Protein AF-A0A059WLA6-F1 (afdb_monomer)

pLDDT: mean 78.84, std 18.69, range [33.62, 98.5]

Mean predicted aligned error: 11.21 Å

Nearest PDB structures (foldseek):
  6ide-assembly1_A  TM=3.707E-01  e=3.094E+00  Vibrio cholerae
  8jr6-assembly1_A  TM=2.698E-01  e=1.059E+00  Homo sapiens
  3m4w-assembly2_B  TM=3.102E-01  e=1.811E+00  Escherichia coli K-12
  4mjg-assembly2_B  TM=2.833E-01  e=2.165E+00  Schaalia dentiphila ATCC 17982
  7tpm-assembly1_A  TM=3.394E-01  e=8.021E+00  Borreliella burgdorferi

Foldseek 3Di:
DPDFPCPPQAGEDDPDDDDQRYKYWDDDPFALKTFIAGPDLVCVVVVQLVLQVPQFFAWKKAWDADPVRAIWIWIAGHPGWTKIWHDDDQKIFIEGPDDDSLPQPPVRYDDDPDTDIDGLVVLQVRACPPQQHSVNVVNVVLVVCLDPDRGRMMTRTDPPDDDDDPVCVVDPDPDGADHRGPRRQDDDDDDDPDDDPPDDDPLCNCVSVVHDPCNVVVVLNVLLPDDVVVSLVVQCVVCVPPDDDPDPPPRSSSVSVSSNVSNVVD

Radius of gyration: 20.63 Å; Cα contacts (8 Å, |Δi|>4): 375; chains: 1; bounding box: 57×46×53 Å

Structure (mmCIF, N/CA/C/O backbone):
data_AF-A0A059WLA6-F1
#
_entry.id   AF-A0A059WLA6-F1
#
loop_
_atom_site.group_PDB
_atom_site.id
_atom_site.type_symbol
_atom_site.label_atom_id
_atom_site.label_alt_id
_atom_site.label_comp_id
_atom_site.label_asym_id
_atom_site.label_entity_id
_atom_site.label_seq_id
_atom_site.pdbx_PDB_ins_code
_atom_site.Cartn_x
_atom_site.Cartn_y
_atom_site.Cartn_z
_atom_site.occupancy
_atom_site.B_iso_or_equiv
_atom_site.auth_seq_id
_atom_site.auth_comp_id
_atom_site.auth_asym_id
_atom_site.auth_atom_id
_atom_site.pdbx_PDB_model_num
ATOM 1 N N . TYR A 1 1 ? 8.576 18.084 19.261 1.00 42.69 1 TYR A N 1
ATOM 2 C CA . TYR A 1 1 ? 7.466 18.905 19.726 1.00 42.69 1 TYR A CA 1
ATOM 3 C C . TYR A 1 1 ? 7.591 19.074 21.229 1.00 42.69 1 TYR A C 1
ATOM 5 O O . TYR A 1 1 ? 7.829 18.088 21.917 1.00 42.69 1 TYR A O 1
ATOM 13 N N . GLY A 1 2 ? 7.392 20.299 21.727 1.00 33.62 2 GLY A N 1
ATOM 14 C CA . GLY A 1 2 ? 7.235 20.647 23.149 1.00 33.62 2 GLY A CA 1
ATOM 15 C C . GLY A 1 2 ? 5.857 21.244 23.469 1.00 33.62 2 GLY A C 1
ATOM 16 O O . GLY A 1 2 ? 5.733 22.095 24.342 1.00 33.62 2 GLY A O 1
ATOM 17 N N . ARG A 1 3 ? 4.815 20.846 22.732 1.00 37.62 3 ARG A N 1
ATOM 18 C CA . ARG A 1 3 ? 3.421 21.123 23.093 1.00 37.62 3 ARG A CA 1
ATOM 19 C C . ARG A 1 3 ? 2.663 19.808 23.102 1.00 37.62 3 ARG A C 1
ATOM 21 O O . ARG A 1 3 ? 2.601 19.141 22.074 1.00 37.62 3 ARG A O 1
ATOM 28 N N . GLU A 1 4 ? 2.131 19.462 24.271 1.00 40.97 4 GLU A N 1
ATOM 29 C CA . GLU A 1 4 ? 1.167 18.387 24.495 1.00 40.97 4 GLU A CA 1
ATOM 30 C C . GLU A 1 4 ? -0.008 18.545 23.522 1.00 40.97 4 GLU A C 1
ATOM 32 O O . GLU A 1 4 ? -0.976 19.264 23.779 1.00 40.97 4 GLU A O 1
ATOM 37 N N . GLY A 1 5 ? 0.077 17.892 22.368 1.00 39.75 5 GLY A N 1
ATOM 38 C CA . GLY A 1 5 ? -1.072 17.686 21.509 1.00 39.75 5 GLY A CA 1
ATOM 39 C C . GLY A 1 5 ? -1.982 16.679 22.191 1.00 39.75 5 GLY A C 1
ATOM 40 O O . GLY A 1 5 ? -1.856 15.484 21.948 1.00 39.75 5 GLY A O 1
ATOM 41 N N . ARG A 1 6 ? -2.888 17.145 23.057 1.00 42.16 6 ARG A N 1
ATOM 42 C CA . ARG A 1 6 ? -4.008 16.336 23.553 1.00 42.16 6 ARG A CA 1
ATOM 43 C C . ARG A 1 6 ? -4.980 16.102 22.396 1.00 42.16 6 ARG A C 1
ATOM 45 O O . ARG A 1 6 ? -6.022 16.750 22.303 1.00 42.16 6 ARG A O 1
ATOM 52 N N . GLY A 1 7 ? -4.628 15.194 21.488 1.00 46.88 7 GLY A N 1
ATOM 53 C CA . GLY A 1 7 ? -5.625 14.519 20.665 1.00 46.88 7 GLY A CA 1
ATOM 54 C C . GLY A 1 7 ? -6.589 13.836 21.629 1.00 46.88 7 GLY A C 1
ATOM 55 O O . GLY A 1 7 ? -6.145 13.133 22.532 1.00 46.88 7 GLY A O 1
ATOM 56 N N . LYS A 1 8 ? -7.890 14.128 21.535 1.00 54.38 8 LYS A N 1
ATOM 57 C CA . LYS A 1 8 ? -8.892 13.634 22.491 1.00 54.38 8 LYS A CA 1
ATOM 58 C C . LYS A 1 8 ? -8.761 12.109 22.648 1.00 54.38 8 LYS A C 1
ATOM 60 O O . LYS A 1 8 ? -9.144 11.367 21.757 1.00 54.38 8 LYS A O 1
ATOM 65 N N . GLY A 1 9 ? -8.198 11.668 23.775 1.00 68.31 9 GLY A N 1
ATOM 66 C CA . GLY A 1 9 ? -8.132 10.268 24.192 1.00 68.31 9 GLY A CA 1
ATOM 67 C C . GLY A 1 9 ? -6.899 9.448 23.784 1.00 68.31 9 GLY A C 1
ATOM 68 O O . GLY A 1 9 ? -6.809 8.325 24.269 1.00 68.31 9 GLY A O 1
ATOM 69 N N . LEU A 1 10 ? -5.965 9.934 22.954 1.00 71.94 10 LEU A N 1
ATOM 70 C CA . LEU A 1 10 ? -4.714 9.219 22.620 1.00 71.94 10 LEU A CA 1
ATOM 71 C C . LEU A 1 10 ? -3.485 10.053 22.999 1.00 71.94 10 LEU A C 1
ATOM 73 O O . LEU A 1 10 ? -3.420 11.245 22.706 1.00 71.94 10 LEU A O 1
ATOM 77 N N . GLU A 1 11 ? -2.507 9.416 23.634 1.00 77.12 11 GLU A N 1
ATOM 78 C CA . GLU A 1 11 ? -1.238 9.992 24.073 1.00 77.12 11 GLU A CA 1
ATOM 79 C C . GLU A 1 11 ? -0.089 9.459 23.208 1.00 77.12 11 GLU A C 1
ATOM 81 O O . GLU A 1 11 ? 0.004 8.265 22.937 1.00 77.12 11 GLU A O 1
ATOM 86 N N . ILE A 1 12 ? 0.804 10.340 22.759 1.00 75.56 12 ILE A N 1
ATOM 87 C CA . ILE A 1 12 ? 1.968 9.939 21.965 1.00 75.56 12 ILE A CA 1
ATOM 88 C C . ILE A 1 12 ? 3.130 9.643 22.912 1.00 75.56 12 ILE A C 1
ATOM 90 O O . ILE A 1 12 ? 3.650 10.557 23.552 1.00 75.56 12 ILE A O 1
ATOM 94 N N . SER A 1 13 ? 3.563 8.385 22.964 1.00 74.75 13 SER A N 1
ATOM 95 C CA . SER A 1 13 ? 4.792 7.991 23.652 1.00 74.75 13 SER A CA 1
ATOM 96 C C . SER A 1 13 ? 6.000 8.118 22.722 1.00 74.75 13 SER A C 1
ATOM 98 O O . SER A 1 13 ? 5.884 7.975 21.503 1.00 74.75 13 SER A O 1
ATOM 100 N N . LYS A 1 14 ? 7.171 8.405 23.299 1.00 71.69 14 LYS A N 1
ATOM 101 C CA . LYS A 1 14 ? 8.432 8.546 22.556 1.00 71.69 14 LYS A CA 1
ATOM 102 C C . LYS A 1 14 ? 9.191 7.226 22.423 1.00 71.69 14 LYS A C 1
ATOM 104 O O . LYS A 1 14 ? 9.760 6.971 21.368 1.00 71.69 14 LYS A O 1
ATOM 109 N N . ASP A 1 15 ? 9.154 6.394 23.469 1.00 72.88 15 ASP A N 1
ATOM 110 C CA . ASP A 1 15 ? 10.123 5.297 23.619 1.00 72.88 15 ASP A CA 1
ATOM 111 C C . ASP A 1 15 ? 9.458 3.934 23.873 1.00 72.88 15 ASP A C 1
ATOM 113 O O . ASP A 1 15 ? 9.951 2.908 23.413 1.00 72.88 15 ASP A O 1
ATOM 117 N N . LYS A 1 16 ? 8.345 3.895 24.626 1.00 80.81 16 LYS A N 1
ATOM 118 C CA . LYS A 1 16 ? 7.667 2.641 25.005 1.00 80.81 16 LYS A CA 1
ATOM 119 C C . LYS A 1 16 ? 6.163 2.805 25.203 1.00 80.81 16 LYS A C 1
ATOM 121 O O . LYS A 1 16 ? 5.709 3.822 25.725 1.00 80.81 16 LYS A O 1
ATOM 126 N N . LEU A 1 17 ? 5.393 1.795 24.813 1.00 80.25 17 LEU A N 1
ATOM 127 C CA . LEU A 1 17 ? 3.959 1.730 25.079 1.00 80.25 17 LEU A CA 1
ATOM 128 C C . LEU A 1 17 ? 3.752 1.154 26.482 1.00 80.25 17 LEU A C 1
ATOM 130 O O . LEU A 1 17 ? 4.226 0.061 26.779 1.00 80.25 17 LEU A O 1
ATOM 134 N N . SER A 1 18 ? 3.089 1.904 27.358 1.00 86.88 18 SER A N 1
ATOM 135 C CA . SER A 1 18 ? 2.893 1.528 28.767 1.00 86.88 18 SER A CA 1
ATOM 136 C C . SER A 1 18 ? 1.451 1.640 29.252 1.00 86.88 18 SER A C 1
ATOM 138 O O . SER A 1 18 ? 1.151 1.187 30.354 1.00 86.88 18 SER A O 1
ATOM 140 N N . ALA A 1 19 ? 0.559 2.210 28.440 1.00 83.69 19 ALA A N 1
ATOM 141 C CA . ALA A 1 19 ? -0.849 2.360 28.769 1.00 83.69 19 ALA A CA 1
ATOM 142 C C . ALA A 1 19 ? -1.746 2.206 27.521 1.00 83.69 19 ALA A C 1
ATOM 144 O O . ALA A 1 19 ? -1.298 2.522 26.415 1.00 83.69 19 ALA A O 1
ATOM 145 N N . PRO A 1 20 ? -3.023 1.799 27.681 1.00 80.19 20 PRO A N 1
ATOM 146 C CA . PRO A 1 20 ? -3.958 1.576 26.565 1.00 80.19 20 PRO A CA 1
ATOM 147 C C . PRO A 1 20 ? -4.257 2.796 25.695 1.00 80.19 20 PRO A C 1
ATOM 149 O O . PRO A 1 20 ? -4.662 2.679 24.542 1.00 80.19 20 PRO A O 1
ATOM 152 N N . ASN A 1 21 ? -4.065 3.996 26.234 1.00 79.69 21 ASN A N 1
ATOM 153 C CA . ASN A 1 21 ? -4.248 5.236 25.495 1.00 79.69 21 ASN A CA 1
ATOM 154 C C . ASN A 1 21 ? -2.998 5.676 24.724 1.00 79.69 21 ASN A C 1
ATOM 156 O O . ASN A 1 21 ? -3.047 6.744 24.123 1.00 79.69 21 ASN A O 1
ATOM 160 N N . GLN A 1 22 ? -1.900 4.916 24.742 1.00 77.75 22 GLN A N 1
ATOM 161 C CA . GLN A 1 22 ? -0.645 5.331 24.122 1.00 77.75 22 GLN A CA 1
ATOM 162 C C . GLN A 1 22 ? -0.455 4.780 22.702 1.00 77.75 22 GLN A C 1
ATOM 164 O O . GLN A 1 22 ? -0.823 3.646 22.397 1.00 77.75 22 GLN A O 1
ATOM 169 N N . VAL A 1 23 ? 0.176 5.592 21.849 1.00 74.06 23 VAL A N 1
ATOM 170 C CA . VAL A 1 23 ? 0.677 5.229 20.511 1.00 74.06 23 VAL A CA 1
ATOM 171 C C . VAL A 1 23 ? 2.127 5.679 20.344 1.00 74.06 23 VAL A C 1
ATOM 173 O O . VAL A 1 23 ? 2.543 6.662 20.959 1.00 74.06 23 VAL A O 1
ATOM 176 N N . ILE A 1 24 ? 2.898 4.988 19.502 1.00 78.94 24 ILE A N 1
ATOM 177 C CA . ILE A 1 24 ? 4.262 5.394 19.123 1.00 78.94 24 ILE A CA 1
ATOM 178 C C . ILE A 1 24 ? 4.335 5.618 17.618 1.00 78.94 24 ILE A C 1
ATOM 180 O O . ILE A 1 24 ? 3.873 4.790 16.832 1.00 78.94 24 ILE A O 1
ATOM 184 N N . PHE A 1 25 ? 4.999 6.712 17.244 1.00 70.56 25 PHE A N 1
ATOM 185 C CA . PHE A 1 25 ? 5.462 6.977 15.886 1.00 70.56 25 PHE A CA 1
ATOM 186 C C . PHE A 1 25 ? 6.978 6.769 15.852 1.00 70.56 25 PHE A C 1
ATOM 188 O O . PHE A 1 25 ? 7.705 7.628 16.359 1.00 70.56 25 PHE A O 1
ATOM 195 N N . PRO A 1 26 ? 7.484 5.660 15.285 1.00 62.00 26 PRO A N 1
ATOM 196 C CA . PRO A 1 26 ? 8.913 5.507 15.065 1.00 62.00 26 PRO A CA 1
ATOM 197 C C . PRO A 1 26 ? 9.398 6.682 14.215 1.00 62.00 26 PRO A C 1
ATOM 199 O O . PRO A 1 26 ? 8.863 6.938 13.132 1.00 62.00 26 PRO A O 1
ATOM 202 N N . GLY A 1 27 ? 10.372 7.436 14.722 1.00 56.44 27 GLY A N 1
ATOM 203 C CA . GLY A 1 27 ? 10.930 8.569 13.996 1.00 56.44 27 GLY A CA 1
ATOM 204 C C . GLY A 1 27 ? 11.627 8.083 12.731 1.00 56.44 27 GLY A C 1
ATOM 205 O O . GLY A 1 27 ? 12.725 7.546 12.803 1.00 56.44 27 GLY A O 1
ATOM 206 N N . MET A 1 28 ? 11.009 8.286 11.569 1.00 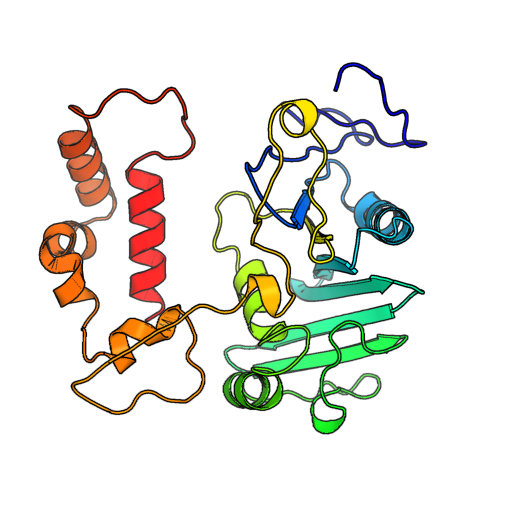57.78 28 MET A N 1
ATOM 207 C CA . MET A 1 28 ? 11.646 8.050 10.276 1.00 57.78 28 MET A CA 1
ATOM 208 C C . MET A 1 28 ? 12.060 9.390 9.683 1.00 57.78 28 MET A C 1
ATOM 210 O O . MET A 1 28 ? 11.233 10.287 9.500 1.00 57.78 28 MET A O 1
ATOM 214 N N . ALA A 1 29 ? 13.346 9.542 9.380 1.00 54.94 29 ALA A N 1
ATOM 215 C CA . ALA A 1 29 ? 13.801 10.696 8.627 1.00 54.94 29 ALA A CA 1
ATOM 216 C C . ALA A 1 29 ? 13.237 10.613 7.194 1.00 54.94 29 ALA A C 1
ATOM 218 O O . ALA A 1 29 ? 13.458 9.627 6.498 1.00 54.94 29 ALA A O 1
ATOM 219 N N . LEU A 1 30 ? 12.537 11.669 6.758 1.00 65.12 30 LEU A N 1
ATOM 220 C CA . LEU A 1 30 ? 12.172 11.931 5.355 1.00 65.12 30 LEU A CA 1
ATOM 221 C C . LEU A 1 30 ? 11.186 10.937 4.697 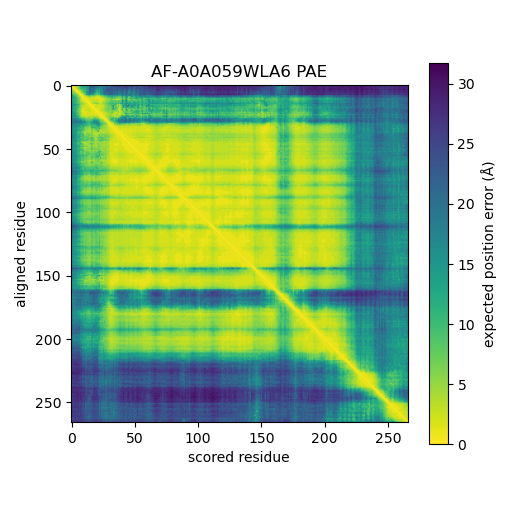1.00 65.12 30 LEU A C 1
ATOM 223 O O . LEU A 1 30 ? 11.338 10.597 3.524 1.00 65.12 30 LEU A O 1
ATOM 227 N N . ALA A 1 31 ? 10.140 10.514 5.412 1.00 73.94 31 ALA A N 1
ATOM 228 C CA . ALA A 1 31 ? 9.085 9.656 4.863 1.00 73.94 31 ALA A CA 1
ATOM 229 C C . ALA A 1 31 ? 7.791 10.429 4.532 1.00 73.94 31 ALA A C 1
ATOM 231 O O . ALA A 1 31 ? 7.325 11.248 5.328 1.00 73.94 31 ALA A O 1
ATOM 232 N N . SER A 1 32 ? 7.160 10.112 3.394 1.00 82.44 32 SER A N 1
ATOM 233 C CA . SER A 1 32 ? 5.783 10.529 3.057 1.00 82.44 32 SER A CA 1
ATOM 234 C C . SER A 1 32 ? 4.726 9.523 3.544 1.00 82.44 32 SER A C 1
ATOM 236 O O . SER A 1 32 ? 3.636 9.403 2.984 1.00 82.44 32 SER A O 1
ATOM 238 N N . PHE A 1 33 ? 5.035 8.813 4.632 1.00 86.88 33 PHE A N 1
ATOM 239 C CA . PHE A 1 33 ? 4.105 7.965 5.367 1.00 86.88 33 PHE A CA 1
ATOM 240 C C . PHE A 1 33 ? 4.410 7.988 6.872 1.00 86.88 33 PHE A C 1
ATOM 242 O O . PHE A 1 33 ? 5.504 8.369 7.291 1.00 86.88 33 PHE A O 1
ATOM 249 N N . LEU A 1 34 ? 3.439 7.575 7.685 1.00 86.31 34 LEU A N 1
ATOM 250 C CA . LEU A 1 34 ? 3.568 7.402 9.130 1.00 86.31 34 LEU A CA 1
ATOM 251 C C . LEU A 1 34 ? 3.356 5.932 9.483 1.00 86.31 34 LEU A C 1
ATOM 253 O O . LEU A 1 34 ? 2.336 5.353 9.114 1.00 86.31 34 LEU A O 1
ATOM 257 N N . SER A 1 35 ? 4.292 5.364 10.235 1.00 87.81 35 SER A N 1
ATOM 258 C CA . SER A 1 35 ? 4.125 4.076 10.908 1.00 87.81 35 SER A CA 1
ATOM 259 C C . SER A 1 35 ? 3.547 4.311 12.294 1.00 87.81 35 SER A C 1
ATOM 261 O O . SER A 1 35 ? 4.052 5.164 13.026 1.00 87.81 35 SER A O 1
ATOM 263 N N . VAL A 1 36 ? 2.509 3.565 12.660 1.00 85.12 36 VAL A N 1
ATOM 264 C CA . VAL A 1 36 ? 1.843 3.703 13.958 1.00 85.12 36 VAL A CA 1
ATOM 265 C C . VAL A 1 36 ? 1.751 2.339 14.619 1.00 85.12 36 VAL A C 1
ATOM 267 O O . VAL A 1 36 ? 1.269 1.391 14.003 1.00 85.12 36 VAL A O 1
ATOM 270 N N . ASN A 1 37 ? 2.211 2.267 15.867 1.00 87.38 37 ASN A N 1
ATOM 271 C CA . ASN A 1 37 ? 2.048 1.100 16.730 1.00 87.38 37 ASN A CA 1
ATOM 272 C C . ASN A 1 37 ? 1.117 1.442 17.891 1.00 87.38 37 ASN A C 1
ATOM 274 O O . ASN A 1 37 ? 1.209 2.538 18.462 1.00 87.38 37 ASN A O 1
ATOM 278 N N . PHE A 1 38 ? 0.248 0.503 18.243 1.00 85.75 38 PHE A N 1
ATOM 279 C CA . PHE A 1 38 ? -0.783 0.666 19.259 1.00 85.75 38 PHE A CA 1
ATOM 280 C C . PHE A 1 38 ? -0.523 -0.260 20.441 1.00 85.75 38 PHE A C 1
ATOM 282 O O . PHE A 1 38 ? -0.077 -1.391 20.281 1.00 85.75 38 PHE A O 1
ATOM 289 N N . TYR A 1 39 ? -0.845 0.213 21.646 1.00 83.69 39 TYR A N 1
ATOM 290 C CA . TYR A 1 39 ? -0.984 -0.690 22.790 1.00 83.69 39 TYR A CA 1
ATOM 291 C C . TYR A 1 39 ? -2.282 -1.502 22.682 1.00 83.69 39 TYR A C 1
ATOM 293 O O . TYR A 1 39 ? -2.301 -2.695 22.962 1.00 83.69 39 TYR A O 1
ATOM 301 N N . ASP A 1 40 ? -3.364 -0.834 22.273 1.00 87.31 40 ASP A N 1
ATOM 302 C CA . ASP A 1 40 ? -4.698 -1.401 22.099 1.00 87.31 40 ASP A CA 1
ATOM 303 C C . ASP A 1 40 ? -5.107 -1.324 20.620 1.00 87.31 40 ASP A C 1
ATOM 305 O O . ASP A 1 40 ? -5.372 -0.240 20.084 1.00 87.31 40 ASP A O 1
ATOM 309 N N . LEU A 1 41 ? -5.130 -2.484 19.956 1.00 88.94 41 LEU A N 1
ATOM 310 C CA . LEU A 1 41 ? -5.447 -2.602 18.532 1.00 88.94 41 LEU A CA 1
ATOM 311 C C . LEU A 1 41 ? -6.892 -2.200 18.208 1.00 88.94 41 LEU A C 1
ATOM 313 O O . LEU A 1 41 ? -7.142 -1.751 17.087 1.00 88.94 41 LEU A O 1
ATOM 317 N N . ASP A 1 42 ? -7.820 -2.256 19.167 1.00 89.06 42 ASP A N 1
ATOM 318 C CA . ASP A 1 42 ? -9.226 -1.894 18.936 1.00 89.06 42 ASP A CA 1
ATOM 319 C C . ASP A 1 42 ? -9.381 -0.398 18.610 1.00 89.06 42 ASP A C 1
ATOM 321 O O . ASP A 1 42 ? -10.328 0.034 17.945 1.00 89.06 42 ASP A O 1
ATOM 325 N N . ARG A 1 43 ? -8.390 0.416 18.990 1.00 87.06 43 ARG A N 1
ATOM 326 C CA . ARG A 1 43 ? -8.353 1.860 18.713 1.00 87.06 43 ARG A CA 1
ATOM 327 C C . ARG A 1 43 ? -7.862 2.211 17.314 1.00 87.06 43 ARG A C 1
ATOM 329 O O . ARG A 1 43 ? -7.961 3.369 16.893 1.00 87.06 43 ARG A O 1
ATOM 336 N N . ARG A 1 44 ? -7.342 1.233 16.572 1.00 92.19 44 ARG A N 1
ATOM 337 C CA . ARG A 1 44 ? -6.743 1.430 15.249 1.00 92.19 44 ARG A CA 1
ATOM 338 C C . ARG A 1 44 ? -7.724 2.040 14.249 1.00 92.19 44 ARG A C 1
ATOM 340 O O . ARG A 1 44 ? -7.359 2.973 13.536 1.00 92.19 44 ARG A O 1
ATOM 347 N N . LEU A 1 45 ? -8.972 1.564 14.224 1.00 91.12 45 LEU A N 1
ATOM 348 C CA . LEU A 1 45 ? -9.999 2.068 13.303 1.00 91.12 45 LEU A CA 1
ATOM 349 C C . LEU A 1 45 ? -10.415 3.511 13.631 1.00 91.12 45 LEU A C 1
ATOM 351 O O . LEU A 1 45 ? -10.584 4.333 12.724 1.00 91.12 45 LEU A O 1
ATOM 355 N N . GLU A 1 46 ? -10.538 3.840 14.921 1.00 89.44 46 GLU A N 1
ATOM 356 C CA . GLU A 1 46 ? -10.815 5.207 15.378 1.00 89.44 46 GLU A CA 1
ATOM 357 C C . GLU A 1 46 ? -9.695 6.155 14.923 1.00 89.44 46 GLU A C 1
ATOM 359 O O . GLU A 1 46 ? -9.960 7.203 14.321 1.00 89.44 46 GLU A O 1
ATOM 364 N N . PHE A 1 47 ? -8.436 5.764 15.153 1.00 91.56 47 PHE A N 1
ATOM 365 C CA . PHE A 1 47 ? -7.274 6.529 14.713 1.00 91.56 47 PHE A CA 1
ATOM 366 C C . PHE A 1 47 ? -7.252 6.694 13.192 1.00 91.56 47 PHE A C 1
ATOM 368 O O . PHE A 1 47 ? -7.112 7.817 12.714 1.00 91.56 47 PHE A O 1
ATOM 375 N N . ALA A 1 48 ? -7.441 5.611 12.433 1.00 93.00 48 ALA A N 1
ATOM 376 C CA . ALA A 1 48 ? -7.445 5.633 10.973 1.00 93.00 48 ALA A CA 1
ATOM 377 C C . ALA A 1 48 ? -8.479 6.623 10.418 1.00 93.00 48 ALA A C 1
ATOM 379 O O . ALA A 1 48 ? -8.163 7.479 9.588 1.00 93.00 48 ALA A O 1
ATOM 380 N N . THR A 1 49 ? -9.704 6.556 10.941 1.00 91.12 49 THR A N 1
ATOM 381 C CA . THR A 1 49 ? -10.810 7.433 10.542 1.00 91.12 49 THR A CA 1
ATOM 382 C C . THR A 1 49 ? -10.513 8.896 10.870 1.00 91.12 49 THR A C 1
ATOM 384 O O . THR A 1 49 ? -10.818 9.790 10.082 1.00 91.12 49 THR A O 1
ATOM 387 N N . ASN A 1 50 ? -9.900 9.167 12.026 1.00 87.88 50 ASN A N 1
ATOM 388 C CA . ASN A 1 50 ? -9.509 10.521 12.412 1.00 87.88 50 ASN A CA 1
ATOM 389 C C . ASN A 1 50 ? -8.317 11.045 11.600 1.00 87.88 50 ASN A C 1
ATOM 391 O O . ASN A 1 50 ? -8.319 12.216 11.224 1.00 87.88 50 ASN A O 1
ATOM 395 N N . ALA A 1 51 ? -7.336 10.197 11.288 1.00 88.88 51 ALA A N 1
ATOM 396 C CA . ALA A 1 51 ? -6.185 10.553 10.466 1.00 88.88 51 ALA A CA 1
ATOM 397 C C . ALA A 1 51 ? -6.624 11.008 9.067 1.00 88.88 51 ALA A C 1
ATOM 399 O O . ALA A 1 51 ? -6.153 12.035 8.586 1.00 88.88 51 ALA A O 1
ATOM 400 N N . LEU A 1 52 ? -7.600 10.322 8.463 1.00 91.00 52 LEU A N 1
ATOM 401 C CA . LEU A 1 52 ? -8.149 10.660 7.143 1.00 91.00 52 LEU A CA 1
ATOM 402 C C . LEU A 1 52 ? -8.965 11.964 7.101 1.00 91.00 52 LEU A C 1
ATOM 404 O O . LEU A 1 52 ? -9.256 12.458 6.014 1.00 91.00 52 LEU A O 1
ATOM 408 N N . LYS A 1 53 ? -9.304 12.563 8.252 1.00 88.50 53 LYS A N 1
ATOM 409 C CA . LYS A 1 53 ? -9.861 13.931 8.306 1.00 88.50 53 LYS A CA 1
ATOM 410 C C . LYS A 1 53 ? -8.793 14.992 8.044 1.00 88.50 53 LYS A C 1
ATOM 412 O O . LYS A 1 53 ? -9.128 16.129 7.717 1.00 88.50 53 LYS A O 1
ATOM 417 N N . ASN A 1 54 ? -7.515 14.649 8.213 1.00 87.12 54 ASN A N 1
ATOM 418 C CA . ASN A 1 54 ? -6.424 15.540 7.865 1.00 87.12 54 ASN A CA 1
ATOM 419 C C . ASN A 1 54 ? -6.268 15.567 6.333 1.00 87.12 54 ASN A C 1
ATOM 421 O O . ASN A 1 54 ? -6.063 14.510 5.733 1.00 87.12 54 ASN A O 1
ATOM 425 N N . PRO A 1 55 ? -6.301 16.745 5.684 1.00 86.88 55 PRO A N 1
ATOM 426 C CA . PRO A 1 55 ? -6.186 16.841 4.229 1.00 86.88 55 PRO A CA 1
ATOM 427 C C . PRO A 1 55 ? -4.871 16.279 3.669 1.00 86.88 55 PRO A C 1
ATOM 429 O O . PRO A 1 55 ? -4.840 15.952 2.482 1.00 86.88 55 PRO A O 1
ATOM 432 N N . ALA A 1 56 ? -3.830 16.155 4.503 1.00 87.75 56 ALA A N 1
ATOM 433 C CA . ALA A 1 56 ? -2.534 15.576 4.159 1.00 87.75 56 ALA A CA 1
ATOM 434 C C . ALA A 1 56 ? -2.547 14.045 4.028 1.00 87.75 56 ALA A C 1
ATOM 436 O O . ALA A 1 56 ? -1.703 13.501 3.321 1.00 87.75 56 ALA A O 1
ATOM 437 N N . ALA A 1 57 ? -3.451 13.347 4.721 1.00 90.31 57 ALA A N 1
ATOM 438 C CA . ALA A 1 57 ? -3.529 11.889 4.684 1.00 90.31 57 ALA A CA 1
ATOM 439 C C . ALA A 1 57 ? -4.303 11.436 3.440 1.00 90.31 57 ALA A C 1
ATOM 441 O O . ALA A 1 57 ? -5.443 11.853 3.242 1.00 90.31 57 ALA A O 1
ATOM 442 N N . GLU A 1 58 ? -3.694 10.582 2.618 1.00 92.88 58 GLU A N 1
ATOM 443 C CA . GLU A 1 58 ? -4.303 10.051 1.390 1.00 92.88 58 GLU A CA 1
ATOM 444 C C . GLU A 1 58 ? -4.942 8.684 1.640 1.00 92.88 58 GLU A C 1
ATOM 446 O O . GLU A 1 58 ? -6.111 8.466 1.322 1.00 92.88 58 GLU A O 1
ATOM 451 N N . LEU A 1 59 ? -4.177 7.775 2.250 1.00 96.62 59 LEU A N 1
ATOM 452 C CA . LEU A 1 59 ? -4.596 6.408 2.542 1.00 96.62 59 LEU A CA 1
ATOM 453 C C . LEU A 1 59 ? -4.184 6.019 3.955 1.00 96.62 59 LEU A C 1
ATOM 455 O O . LEU A 1 59 ? -3.135 6.432 4.449 1.00 96.62 59 LEU A O 1
ATOM 459 N N . VAL A 1 60 ? -4.974 5.154 4.574 1.00 96.50 60 VAL A N 1
ATOM 460 C CA . VAL A 1 60 ? -4.595 4.422 5.777 1.00 96.50 60 VAL A CA 1
ATOM 461 C C . VAL A 1 60 ? -4.740 2.939 5.498 1.00 96.50 60 VAL A C 1
ATOM 463 O O . VAL A 1 60 ? -5.766 2.506 4.981 1.00 96.50 60 VAL A O 1
ATOM 466 N N . THR A 1 61 ? -3.713 2.162 5.825 1.00 97.31 61 THR A N 1
ATOM 467 C CA . THR A 1 61 ? -3.700 0.719 5.579 1.00 97.31 61 THR A CA 1
ATOM 468 C C . THR A 1 61 ? -3.229 -0.043 6.798 1.00 97.31 61 THR A C 1
ATOM 470 O O . THR A 1 61 ? -2.370 0.440 7.537 1.00 97.31 61 THR A O 1
ATOM 473 N N . TYR A 1 62 ? -3.795 -1.221 7.021 1.00 95.88 62 TYR A N 1
ATOM 474 C CA . TYR A 1 62 ? -3.378 -2.100 8.105 1.00 95.88 62 TYR A CA 1
ATOM 475 C C . TYR A 1 62 ? -3.773 -3.549 7.832 1.00 95.88 62 TYR A C 1
ATOM 477 O O . TYR A 1 62 ? -4.706 -3.825 7.079 1.00 95.88 62 TYR A O 1
ATOM 485 N N . LEU A 1 63 ? -3.052 -4.477 8.457 1.00 95.19 63 LEU A N 1
ATOM 486 C CA . LEU A 1 63 ? -3.341 -5.904 8.403 1.00 95.19 63 LEU A CA 1
ATOM 487 C C . LEU A 1 63 ? -4.416 -6.256 9.435 1.00 95.19 63 LEU A C 1
ATOM 489 O O . LEU A 1 63 ? -4.256 -5.987 10.626 1.00 95.19 63 LEU A O 1
ATOM 493 N N . GLU A 1 64 ? -5.485 -6.890 8.981 1.00 94.62 64 GLU A N 1
ATOM 494 C CA . GLU A 1 64 ? -6.526 -7.472 9.820 1.00 94.62 64 GLU A CA 1
ATOM 495 C C . GLU A 1 64 ? -6.423 -8.995 9.776 1.00 94.62 64 GLU A C 1
ATOM 497 O O . GLU A 1 64 ? -5.930 -9.568 8.799 1.00 94.62 64 GLU A O 1
ATOM 502 N N . THR A 1 65 ? -6.830 -9.669 10.846 1.00 92.94 65 THR A N 1
ATOM 503 C CA . THR A 1 65 ? -6.871 -11.135 10.899 1.00 92.94 65 THR A CA 1
ATOM 504 C C . THR A 1 65 ? -8.076 -11.574 11.711 1.00 92.94 65 THR A C 1
ATOM 506 O O . THR A 1 65 ? -8.266 -11.115 12.832 1.00 92.94 65 THR A O 1
ATOM 509 N N . ASP A 1 66 ? -8.908 -12.445 11.140 1.00 92.38 66 ASP A N 1
ATOM 510 C CA . ASP A 1 66 ? -10.062 -12.979 11.861 1.00 92.38 66 ASP A CA 1
ATOM 511 C C . ASP A 1 66 ? -9.671 -14.056 12.885 1.00 92.38 66 ASP A C 1
ATOM 513 O O . ASP A 1 66 ? -8.532 -14.524 12.957 1.00 92.38 66 ASP A O 1
ATOM 517 N N . SER A 1 67 ? -10.659 -14.492 13.667 1.00 91.88 67 SER A N 1
ATOM 518 C CA . SER A 1 67 ? -10.506 -15.558 14.660 1.00 91.88 67 SER A CA 1
ATOM 519 C C . SER A 1 67 ? -10.102 -16.916 14.071 1.00 91.88 67 SER A C 1
ATOM 521 O O . SER A 1 67 ? -9.651 -17.782 14.816 1.00 91.88 67 SER A O 1
ATOM 523 N N . ASN A 1 68 ? -10.237 -17.110 12.756 1.00 92.06 68 ASN A N 1
ATOM 524 C CA . ASN A 1 68 ? -9.831 -18.326 12.052 1.00 92.06 68 ASN A CA 1
ATOM 525 C C . ASN A 1 68 ? -8.425 -18.199 11.435 1.00 92.06 68 ASN A C 1
ATOM 527 O O . ASN A 1 68 ? -7.999 -19.086 10.695 1.00 92.06 68 ASN A O 1
ATOM 531 N N . GLY A 1 69 ? -7.707 -17.102 11.705 1.00 89.88 69 GLY A N 1
ATOM 532 C CA . GLY A 1 69 ? -6.364 -16.857 11.184 1.00 89.88 69 GLY A CA 1
ATOM 533 C C . GLY A 1 69 ? -6.331 -16.408 9.723 1.00 89.88 69 GLY A C 1
ATOM 534 O O . GLY A 1 69 ? -5.259 -16.373 9.119 1.00 89.88 69 GLY A O 1
ATOM 535 N N . LYS A 1 70 ? -7.474 -16.060 9.123 1.00 91.56 70 LYS A N 1
ATOM 536 C CA . LYS A 1 70 ? -7.511 -15.504 7.769 1.00 91.56 70 LYS A CA 1
ATOM 537 C C . LYS A 1 70 ? -7.182 -14.019 7.832 1.00 91.56 70 LYS A C 1
ATOM 539 O O . LYS A 1 70 ? -7.885 -13.255 8.487 1.00 91.56 70 LYS A O 1
ATOM 544 N N . SER A 1 71 ? -6.160 -13.609 7.088 1.00 94.31 71 SER A N 1
ATOM 545 C CA . SER A 1 71 ? -5.730 -12.213 7.029 1.00 94.31 71 SER A CA 1
ATOM 546 C C . SER A 1 71 ? -6.176 -11.497 5.755 1.00 94.31 71 SER A C 1
ATOM 548 O O . SER A 1 71 ? -6.338 -12.107 4.694 1.00 94.31 71 SER A O 1
ATOM 550 N N . TRP A 1 72 ? -6.360 -10.185 5.861 1.00 96.75 72 TRP A N 1
ATOM 551 C CA . TRP A 1 72 ? -6.564 -9.270 4.737 1.00 96.75 72 TRP A CA 1
ATOM 552 C C . TRP A 1 72 ? -6.004 -7.893 5.082 1.00 96.75 72 TRP A C 1
ATOM 554 O O . TRP A 1 72 ? -5.789 -7.574 6.248 1.00 96.75 72 TRP A O 1
ATOM 564 N N . ILE A 1 73 ? -5.766 -7.064 4.072 1.00 97.56 73 ILE A N 1
ATOM 565 C CA . ILE A 1 73 ? -5.353 -5.674 4.287 1.00 97.56 73 ILE A CA 1
ATOM 566 C C . ILE A 1 73 ? -6.589 -4.798 4.173 1.00 97.56 73 ILE A C 1
ATOM 568 O O . ILE A 1 73 ? -7.281 -4.839 3.155 1.00 97.56 73 ILE A O 1
ATOM 572 N N . GLU A 1 74 ? -6.855 -4.010 5.207 1.00 97.81 74 GLU A N 1
ATOM 573 C CA . GLU A 1 74 ? -7.824 -2.924 5.154 1.00 97.81 74 GLU A CA 1
ATOM 574 C C . GLU A 1 74 ? -7.175 -1.711 4.488 1.00 97.81 74 GLU A C 1
ATOM 576 O O . GLU A 1 74 ? -6.045 -1.340 4.812 1.00 97.81 74 GLU A O 1
ATOM 581 N N . VAL A 1 75 ? -7.889 -1.100 3.544 1.00 98.06 75 VAL A N 1
ATOM 582 C CA . VAL A 1 75 ? -7.456 0.101 2.829 1.00 98.06 75 VAL A CA 1
ATOM 583 C C . VAL A 1 75 ? -8.541 1.155 2.944 1.00 98.06 75 VAL A C 1
ATOM 585 O O . VAL A 1 75 ? -9.617 1.025 2.361 1.00 98.06 75 VAL A O 1
ATOM 588 N N . LEU A 1 76 ? -8.246 2.212 3.685 1.00 98.12 76 LEU A N 1
ATOM 589 C CA . LEU A 1 76 ? -9.133 3.339 3.920 1.00 98.12 76 LEU A CA 1
ATOM 590 C C . LEU A 1 76 ? -8.603 4.566 3.180 1.00 98.12 76 LEU A C 1
ATOM 592 O O . LEU A 1 76 ? -7.402 4.822 3.172 1.00 98.12 76 LEU A O 1
ATOM 596 N N . GLY A 1 77 ? -9.499 5.334 2.575 1.00 96.81 77 GLY A N 1
ATOM 597 C CA . GLY A 1 77 ? -9.203 6.607 1.930 1.00 96.81 77 GLY A CA 1
ATOM 598 C C . GLY A 1 77 ? -10.141 7.710 2.410 1.00 96.81 77 GLY A C 1
ATOM 599 O O . GLY A 1 77 ? -11.055 7.486 3.208 1.00 96.81 77 GLY A O 1
ATOM 600 N N . GLN A 1 78 ? -9.916 8.926 1.917 1.00 92.81 78 GLN A N 1
ATOM 601 C CA . GLN A 1 78 ? -10.751 10.078 2.260 1.00 92.81 78 GLN A CA 1
ATOM 602 C C . GLN A 1 78 ? -12.229 9.854 1.883 1.00 92.81 78 GLN A C 1
ATOM 604 O O . GLN A 1 78 ? -12.572 9.003 1.059 1.00 92.81 78 GLN A O 1
ATOM 609 N N . GLU A 1 79 ? -13.120 10.627 2.512 1.00 92.94 79 GLU A N 1
ATOM 610 C CA . GLU A 1 79 ? -14.569 10.590 2.256 1.00 92.94 79 GLU A CA 1
ATOM 611 C C . GLU A 1 79 ? -15.214 9.197 2.406 1.00 92.94 79 GLU A C 1
ATOM 613 O O . GLU A 1 79 ? -16.139 8.847 1.661 1.00 92.94 79 GLU A O 1
ATOM 618 N N . GLY A 1 80 ? -14.702 8.395 3.343 1.00 93.06 80 GLY A N 1
ATOM 619 C CA . GLY A 1 80 ? -15.217 7.058 3.639 1.00 93.06 80 GLY A CA 1
ATOM 620 C C . GLY A 1 80 ? -14.897 6.013 2.571 1.00 93.06 80 GLY A C 1
ATOM 621 O O . GLY A 1 80 ? -15.587 5.002 2.503 1.00 93.06 80 GLY A O 1
ATOM 622 N N . ALA A 1 81 ? -13.899 6.240 1.710 1.00 96.81 81 ALA A N 1
ATOM 623 C CA . ALA A 1 81 ? -13.456 5.202 0.789 1.00 96.81 81 ALA A CA 1
ATOM 624 C C . ALA A 1 81 ? -12.860 4.015 1.568 1.00 96.81 81 ALA A C 1
ATOM 626 O O . ALA A 1 81 ? -12.059 4.206 2.481 1.00 96.81 81 ALA A O 1
ATOM 627 N N . HIS A 1 82 ? -13.239 2.793 1.209 1.00 97.44 82 HIS A N 1
ATOM 628 C CA . HIS A 1 82 ? -12.896 1.573 1.926 1.00 97.44 82 HIS A CA 1
ATOM 629 C C . HIS A 1 82 ? -12.813 0.386 0.968 1.00 97.44 82 HIS A C 1
ATOM 631 O O . HIS A 1 82 ? -13.733 0.120 0.193 1.00 97.44 82 HIS A O 1
ATOM 637 N N . ALA A 1 83 ? -11.713 -0.351 1.036 1.00 97.81 83 ALA A N 1
ATOM 638 C CA . ALA A 1 83 ? -11.519 -1.600 0.326 1.00 97.81 83 ALA A CA 1
ATOM 639 C C . ALA A 1 83 ? -10.730 -2.612 1.159 1.00 97.81 83 ALA A C 1
ATOM 641 O O . ALA A 1 83 ? -10.077 -2.261 2.141 1.00 97.81 83 ALA A O 1
ATOM 642 N N . ARG A 1 84 ? -10.761 -3.868 0.712 1.00 97.94 84 ARG A N 1
ATOM 643 C CA . ARG A 1 84 ? -9.973 -4.975 1.256 1.00 97.94 84 ARG A CA 1
ATOM 644 C C . ARG A 1 84 ? -9.128 -5.633 0.183 1.00 97.94 84 ARG A C 1
ATOM 646 O O . ARG A 1 84 ? -9.588 -5.808 -0.946 1.00 97.94 84 ARG A O 1
ATOM 653 N N . ILE A 1 85 ? -7.927 -6.059 0.559 1.00 98.38 85 ILE A N 1
ATOM 654 C CA . ILE A 1 85 ? -7.062 -6.898 -0.275 1.00 98.38 85 ILE A CA 1
ATOM 655 C C . ILE A 1 85 ? -6.910 -8.265 0.378 1.00 98.38 85 ILE A C 1
ATOM 657 O O . ILE A 1 85 ? -6.530 -8.373 1.543 1.00 98.38 85 ILE A O 1
ATOM 661 N N . PHE A 1 86 ? -7.153 -9.305 -0.409 1.00 97.38 86 PHE A N 1
ATOM 662 C CA . PHE A 1 86 ? -6.907 -10.697 -0.059 1.00 97.38 86 PHE A CA 1
ATOM 663 C C . PHE A 1 86 ? -5.836 -11.258 -0.989 1.00 97.38 86 PHE A C 1
ATOM 665 O O . PHE A 1 86 ? -5.777 -10.888 -2.161 1.00 97.38 86 PHE A O 1
ATOM 672 N N . TRP A 1 87 ? -5.025 -12.188 -0.498 1.00 96.81 87 TRP A N 1
ATOM 673 C CA . TRP A 1 87 ? -4.019 -12.854 -1.319 1.00 96.81 87 TRP A CA 1
ATOM 674 C C . TRP A 1 87 ? -3.898 -14.333 -0.968 1.00 96.81 87 TRP A C 1
ATOM 676 O O . TRP A 1 87 ? -4.209 -14.754 0.149 1.00 96.81 87 TRP A O 1
ATOM 686 N N . LYS A 1 88 ? -3.460 -15.123 -1.947 1.00 94.88 88 LYS A N 1
ATOM 687 C CA . LYS A 1 88 ? -3.089 -16.534 -1.810 1.00 94.88 88 LYS A CA 1
ATOM 688 C C . LYS A 1 88 ? -1.985 -16.820 -2.820 1.00 94.88 88 LYS A C 1
ATOM 690 O O . LYS A 1 88 ? -2.245 -16.703 -4.012 1.00 94.88 88 LYS A O 1
ATOM 695 N N . GLN A 1 89 ? -0.794 -17.205 -2.359 1.00 91.44 89 GLN A N 1
ATOM 696 C CA . GLN A 1 89 ? 0.374 -17.376 -3.239 1.00 91.44 89 GLN A CA 1
ATOM 697 C C . GLN A 1 89 ? 0.567 -16.111 -4.106 1.00 91.44 89 GLN A C 1
ATOM 699 O O . GLN A 1 89 ? 0.696 -15.023 -3.541 1.00 91.44 89 GLN A O 1
ATOM 704 N N . ASP A 1 90 ? 0.470 -16.248 -5.431 1.00 93.38 90 ASP A N 1
ATOM 705 C CA . ASP A 1 90 ? 0.638 -15.174 -6.421 1.00 93.38 90 ASP A CA 1
ATOM 706 C C . ASP A 1 90 ? -0.697 -14.665 -6.988 1.00 93.38 90 ASP A C 1
ATOM 708 O O . ASP A 1 90 ? -0.758 -14.068 -8.064 1.00 93.38 90 ASP A O 1
ATOM 712 N N . LEU A 1 91 ? -1.797 -14.940 -6.284 1.00 97.88 91 LEU A N 1
ATOM 713 C CA . LEU A 1 91 ? -3.133 -14.485 -6.639 1.00 97.88 91 LEU A CA 1
ATOM 714 C C . LEU A 1 91 ? -3.618 -13.428 -5.655 1.00 97.88 91 LEU A C 1
ATOM 716 O O . LEU A 1 91 ? -3.620 -13.656 -4.441 1.00 97.88 91 LEU A O 1
ATOM 720 N N . TYR A 1 92 ? -4.129 -12.320 -6.181 1.00 98.25 92 TYR A N 1
ATOM 721 C CA . TYR A 1 92 ? -4.710 -11.230 -5.401 1.00 98.25 92 TYR A CA 1
ATOM 722 C C . TYR A 1 92 ? -6.185 -11.049 -5.730 1.00 98.25 92 TYR A C 1
ATOM 724 O O . TYR A 1 92 ? -6.602 -11.211 -6.873 1.00 98.25 92 TYR A O 1
ATOM 732 N N . ALA A 1 93 ? -6.975 -10.685 -4.727 1.00 98.31 93 ALA A N 1
ATOM 733 C CA . ALA A 1 93 ? -8.342 -10.224 -4.898 1.00 98.31 93 ALA A CA 1
ATOM 734 C C . ALA A 1 93 ? -8.503 -8.875 -4.200 1.00 98.31 93 ALA A C 1
ATOM 736 O O . ALA A 1 93 ? -8.174 -8.726 -3.022 1.00 98.31 93 ALA A O 1
ATOM 737 N N . TYR A 1 94 ? -9.037 -7.901 -4.929 1.00 98.50 94 TYR A N 1
ATOM 738 C CA . TYR A 1 94 ? -9.369 -6.580 -4.409 1.00 98.50 94 TYR A CA 1
ATOM 739 C C . TYR A 1 94 ? -10.887 -6.455 -4.295 1.00 98.50 94 TYR A C 1
ATOM 741 O O . TYR A 1 94 ? -11.597 -6.737 -5.256 1.00 98.50 94 TYR A O 1
ATOM 749 N N . SER A 1 95 ? -11.400 -6.050 -3.136 1.00 97.81 95 SER A N 1
ATOM 750 C CA . SER A 1 95 ? -12.832 -5.839 -2.899 1.00 97.81 95 SER A CA 1
ATOM 751 C C . SER A 1 95 ? -13.075 -4.399 -2.465 1.00 97.81 95 SER A C 1
ATOM 753 O O . SER A 1 95 ? -12.692 -4.002 -1.365 1.00 97.81 95 SER A O 1
ATOM 755 N N . ALA A 1 96 ? -13.692 -3.613 -3.343 1.00 96.44 96 ALA A N 1
ATOM 756 C CA . ALA A 1 96 ? -14.122 -2.252 -3.056 1.00 96.44 96 ALA A CA 1
ATOM 757 C C . ALA A 1 96 ? -15.433 -2.295 -2.256 1.00 96.44 96 ALA A C 1
ATOM 759 O O . ALA A 1 96 ? -16.486 -2.615 -2.804 1.00 96.44 96 ALA A O 1
ATOM 760 N N . ILE A 1 97 ? -15.368 -2.002 -0.956 1.00 95.69 97 ILE A N 1
ATOM 761 C CA . ILE A 1 97 ? -16.541 -2.021 -0.068 1.00 95.69 97 ILE A CA 1
ATOM 762 C C . ILE A 1 97 ? -17.330 -0.723 -0.232 1.00 95.69 97 ILE A C 1
ATOM 764 O O . ILE A 1 97 ? -18.548 -0.741 -0.396 1.00 95.69 97 ILE A O 1
ATOM 768 N N . GLN A 1 98 ? -16.625 0.407 -0.218 1.00 95.88 98 GLN A N 1
ATOM 769 C CA . GLN A 1 98 ? -17.195 1.733 -0.396 1.00 95.88 98 GLN A CA 1
ATOM 770 C C . GLN A 1 98 ? -16.232 2.584 -1.220 1.00 95.88 98 GLN A C 1
ATOM 772 O O . GLN A 1 98 ? -15.128 2.874 -0.776 1.00 95.88 98 GLN A O 1
ATOM 777 N N . LYS A 1 99 ? -16.644 3.019 -2.417 1.00 95.88 99 LYS A N 1
ATOM 778 C CA . LYS A 1 99 ? -15.746 3.678 -3.390 1.00 95.88 99 LYS A CA 1
ATOM 779 C C . LYS A 1 99 ? -14.508 2.805 -3.693 1.00 95.88 99 LYS A C 1
ATOM 781 O O . LYS A 1 99 ? -14.435 1.643 -3.316 1.00 95.88 99 LYS A O 1
ATOM 786 N N . ASN A 1 100 ? -13.539 3.355 -4.416 1.00 96.44 100 ASN A N 1
ATOM 787 C CA . ASN A 1 100 ? -12.347 2.639 -4.863 1.00 96.44 100 ASN A CA 1
ATOM 788 C C . ASN A 1 100 ? -11.086 3.421 -4.454 1.00 96.44 100 ASN A C 1
ATOM 790 O O . ASN A 1 100 ? -10.569 4.200 -5.260 1.00 96.44 100 ASN A O 1
ATOM 794 N N . PRO A 1 101 ? -10.612 3.282 -3.197 1.00 97.00 101 PRO A N 1
ATOM 795 C CA . PRO A 1 101 ? -9.509 4.093 -2.675 1.00 97.00 101 PRO A CA 1
ATOM 796 C C . PRO A 1 101 ? -8.206 3.924 -3.462 1.00 97.00 101 PRO A C 1
ATOM 798 O O . PRO A 1 101 ? -7.445 4.877 -3.569 1.00 97.00 101 PRO A O 1
ATOM 801 N N . LEU A 1 102 ? -7.962 2.750 -4.056 1.00 97.19 102 LEU A N 1
ATOM 802 C CA . LEU A 1 102 ? -6.752 2.483 -4.843 1.00 97.19 102 LEU A CA 1
ATOM 803 C C . LEU A 1 102 ? -6.933 2.729 -6.346 1.00 97.19 102 LEU A C 1
ATOM 805 O O . LEU A 1 102 ? -5.986 2.548 -7.106 1.00 97.19 102 LEU A O 1
ATOM 809 N N . ARG A 1 103 ? -8.126 3.156 -6.782 1.00 96.69 103 ARG A N 1
ATOM 810 C CA . ARG A 1 103 ? -8.462 3.403 -8.196 1.00 96.69 103 ARG A CA 1
ATOM 811 C C . ARG A 1 103 ? -8.155 2.196 -9.095 1.00 96.69 103 ARG A C 1
ATOM 813 O O . ARG A 1 103 ? -7.694 2.351 -10.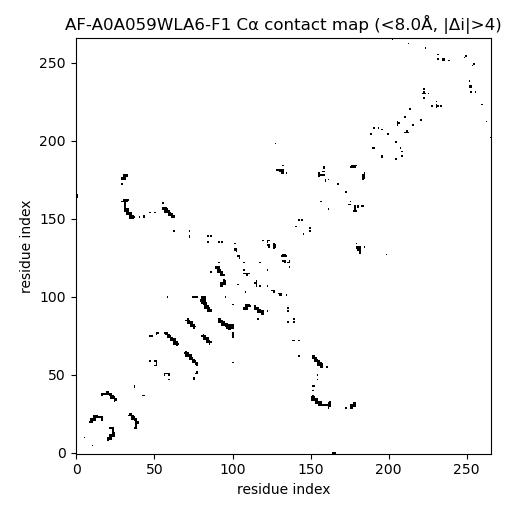223 1.00 96.69 103 ARG A O 1
ATOM 820 N N . ILE A 1 104 ? -8.400 0.992 -8.578 1.00 97.62 104 ILE A N 1
ATOM 821 C CA . ILE A 1 104 ? -8.202 -0.272 -9.297 1.00 97.62 104 ILE A CA 1
ATOM 822 C C . ILE A 1 104 ? -9.196 -0.361 -10.467 1.00 97.62 104 ILE A C 1
ATOM 824 O O . ILE A 1 104 ? -10.362 -0.033 -10.265 1.00 97.62 104 ILE A O 1
ATOM 828 N N . PRO A 1 105 ? -8.790 -0.797 -11.672 1.00 97.69 105 PRO A N 1
ATOM 829 C CA . PRO A 1 105 ? -9.716 -0.990 -12.788 1.00 97.69 105 PRO A CA 1
ATOM 830 C C . PRO A 1 105 ? -10.879 -1.924 -12.431 1.00 97.69 105 PRO A C 1
ATOM 832 O O . PRO A 1 105 ? -10.667 -2.952 -11.789 1.00 97.69 105 PRO A O 1
ATOM 835 N N . GLU A 1 106 ? -12.096 -1.574 -12.858 1.00 96.44 106 GLU A N 1
ATOM 836 C CA . GLU A 1 106 ? -13.342 -2.279 -12.508 1.00 96.44 106 GLU A CA 1
ATOM 837 C C . GLU A 1 106 ? -13.295 -3.783 -12.801 1.00 96.44 106 GLU A C 1
ATOM 839 O O . GLU A 1 106 ? -13.872 -4.572 -12.054 1.00 96.44 106 GLU A O 1
ATOM 844 N N . GLU A 1 107 ? -12.583 -4.204 -13.851 1.00 96.69 107 GLU A N 1
ATOM 845 C CA . GLU A 1 107 ? -12.453 -5.617 -14.209 1.00 96.69 107 GLU A CA 1
ATOM 846 C C . GLU A 1 107 ? -11.665 -6.461 -13.193 1.00 96.69 107 GLU A C 1
ATOM 848 O O . GLU A 1 107 ? -11.739 -7.686 -13.252 1.00 96.69 107 GLU A O 1
ATOM 853 N N . LEU A 1 108 ? -10.924 -5.825 -12.278 1.00 97.69 108 LEU A N 1
ATOM 854 C CA . LEU A 1 108 ? -10.155 -6.485 -11.214 1.00 97.69 108 LEU A CA 1
ATOM 855 C C . LEU A 1 108 ? -10.851 -6.423 -9.845 1.00 97.69 108 LEU A C 1
ATOM 857 O O . LEU A 1 108 ? -10.314 -6.920 -8.851 1.00 97.69 108 LEU A O 1
ATOM 861 N N . ILE A 1 109 ? -12.019 -5.778 -9.762 1.00 97.56 109 ILE A N 1
ATOM 862 C CA . ILE A 1 109 ? -12.742 -5.571 -8.506 1.00 97.56 109 ILE A CA 1
ATOM 863 C C . ILE A 1 109 ? -13.709 -6.733 -8.256 1.00 97.56 109 ILE A C 1
ATOM 865 O O . ILE A 1 109 ? -14.600 -7.033 -9.050 1.00 97.56 109 ILE A O 1
ATOM 869 N N . SER A 1 110 ? -13.576 -7.354 -7.088 1.00 96.31 110 SER A N 1
ATOM 870 C CA . SER A 1 110 ? -14.510 -8.352 -6.565 1.00 96.31 110 SER A CA 1
ATOM 871 C C . SER A 1 110 ? -15.862 -7.714 -6.249 1.00 96.31 110 SER A C 1
ATOM 873 O O . SER A 1 110 ? -15.919 -6.646 -5.640 1.00 96.31 110 SER A O 1
ATOM 875 N N . ARG A 1 111 ? -16.962 -8.393 -6.593 1.00 87.25 111 ARG A N 1
ATOM 876 C CA . ARG A 1 111 ? -18.327 -7.909 -6.333 1.00 87.25 111 ARG A CA 1
ATOM 877 C C . ARG A 1 111 ? -19.012 -8.753 -5.264 1.00 87.25 111 ARG A C 1
ATOM 879 O O . ARG A 1 111 ? -19.156 -9.967 -5.406 1.00 87.25 111 ARG A O 1
ATOM 886 N N . GLY A 1 112 ? -19.478 -8.093 -4.205 1.00 79.31 112 GLY A N 1
ATOM 887 C CA . GLY A 1 112 ? -20.122 -8.760 -3.075 1.00 79.31 112 GLY A CA 1
ATOM 888 C C . GLY A 1 112 ? -19.161 -9.703 -2.345 1.00 79.31 112 GLY A C 1
ATOM 889 O O . GLY A 1 112 ? -17.996 -9.377 -2.132 1.00 79.31 112 GLY A O 1
ATOM 890 N N . GLN A 1 113 ? -19.652 -10.876 -1.946 1.00 82.44 113 GLN A N 1
ATOM 891 C CA . GLN A 1 113 ? -18.865 -11.855 -1.182 1.00 82.44 113 GLN A CA 1
ATOM 892 C C . GLN A 1 113 ? -17.978 -12.758 -2.059 1.00 82.44 113 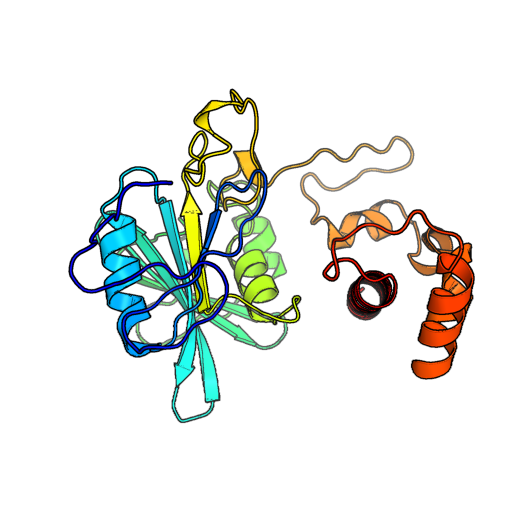GLN A C 1
ATOM 894 O O . GLN A 1 113 ? -17.121 -13.471 -1.536 1.00 82.44 113 GLN A O 1
ATOM 899 N N . ASN A 1 114 ? -18.146 -12.716 -3.383 1.00 90.31 114 ASN A N 1
ATOM 900 C CA . ASN A 1 114 ? -17.379 -13.540 -4.311 1.00 90.31 114 ASN A CA 1
ATOM 901 C C . ASN A 1 114 ? -16.070 -12.837 -4.675 1.00 90.31 114 ASN A C 1
ATOM 903 O O . ASN A 1 114 ? -16.047 -11.906 -5.482 1.00 90.31 114 ASN A O 1
ATOM 907 N N . LEU A 1 115 ? -14.977 -13.292 -4.059 1.00 95.94 115 LEU A N 1
ATOM 908 C CA . LEU A 1 115 ? -13.636 -12.789 -4.343 1.00 95.94 115 LEU A CA 1
ATOM 909 C C . LEU A 1 115 ? -13.173 -13.247 -5.727 1.00 95.94 115 LEU A C 1
ATOM 911 O O . LEU A 1 115 ? -13.069 -14.446 -5.990 1.00 95.94 115 LEU A O 1
ATOM 915 N N . LEU A 1 116 ? -12.861 -12.279 -6.583 1.00 96.81 116 LEU A N 1
ATOM 916 C CA . LEU A 1 116 ? -12.277 -12.502 -7.895 1.00 96.81 116 LEU A CA 1
ATOM 917 C C . LEU A 1 116 ? -10.755 -12.419 -7.771 1.00 96.81 116 LEU A C 1
ATOM 919 O O . LEU A 1 116 ? -10.191 -11.342 -7.581 1.00 96.81 116 LEU A O 1
ATOM 923 N N . PHE A 1 117 ? -10.102 -13.577 -7.826 1.00 97.94 117 PHE A N 1
ATOM 924 C CA . PHE A 1 117 ? -8.650 -13.674 -7.746 1.00 97.94 117 PHE A CA 1
ATOM 925 C C . PHE A 1 117 ? -8.023 -13.557 -9.137 1.00 97.94 117 PHE A C 1
ATOM 927 O O . PHE A 1 117 ? -8.370 -14.316 -10.041 1.00 97.94 117 PHE A O 1
ATOM 934 N N . HIS A 1 118 ? -7.061 -12.648 -9.284 1.00 98.38 118 HIS A N 1
ATOM 935 C CA . HIS A 1 118 ? -6.239 -12.499 -10.481 1.00 98.38 118 HIS A CA 1
ATOM 936 C C . HIS A 1 118 ? -4.765 -12.748 -10.162 1.00 98.38 118 HIS A C 1
ATOM 938 O O . HIS A 1 118 ? -4.335 -12.467 -9.040 1.00 98.38 118 HIS A O 1
ATOM 944 N N . PRO A 1 119 ? -3.973 -13.214 -11.142 1.00 98.31 119 PRO A N 1
ATOM 945 C CA . PRO A 1 119 ? -2.524 -13.247 -11.016 1.00 98.31 119 PRO A CA 1
ATOM 946 C C . PRO A 1 119 ? -1.950 -11.869 -10.693 1.00 98.31 119 PRO A C 1
ATOM 948 O O . PRO A 1 119 ? -2.384 -10.862 -11.260 1.00 98.31 119 PRO A O 1
ATOM 951 N N . ASP A 1 120 ? -0.928 -11.842 -9.848 1.00 97.56 120 ASP A N 1
ATOM 952 C CA . ASP A 1 120 ? -0.129 -10.658 -9.538 1.00 97.56 120 ASP A CA 1
ATOM 953 C C . ASP A 1 120 ? 0.313 -9.901 -10.810 1.00 97.56 120 ASP A C 1
ATOM 955 O O . ASP A 1 120 ? 0.074 -8.702 -10.946 1.00 97.56 120 ASP A O 1
ATOM 959 N N . SER A 1 121 ? 0.820 -10.619 -11.817 1.00 96.94 121 SER A N 1
ATOM 960 C CA . SER A 1 121 ? 1.223 -10.041 -13.109 1.00 96.94 121 SER A CA 1
ATOM 961 C C . SER A 1 121 ? 0.090 -9.311 -13.845 1.00 96.94 121 SER A C 1
ATOM 963 O O . SER A 1 121 ? 0.333 -8.360 -14.594 1.00 96.94 121 SER A O 1
ATOM 965 N N . THR A 1 122 ? -1.164 -9.721 -13.621 1.00 98.31 122 THR A N 1
ATOM 966 C CA . THR A 1 122 ? -2.343 -9.038 -14.169 1.00 98.31 122 THR A CA 1
ATOM 967 C C . THR A 1 122 ? -2.579 -7.715 -13.449 1.00 98.31 122 THR A C 1
ATOM 969 O O . THR A 1 122 ? -2.802 -6.703 -14.116 1.00 98.31 122 THR A O 1
ATOM 972 N N . PHE A 1 123 ? -2.482 -7.697 -12.114 1.00 97.88 123 PHE A N 1
ATOM 973 C CA . PHE A 1 123 ? -2.546 -6.461 -11.330 1.00 97.88 123 PHE A CA 1
ATOM 974 C C . PHE A 1 123 ? -1.420 -5.502 -11.714 1.00 97.88 123 PHE A C 1
ATOM 976 O O . PHE A 1 123 ? -1.707 -4.337 -11.996 1.00 97.88 123 PHE A O 1
ATOM 983 N N . PHE A 1 124 ? -0.180 -5.989 -11.811 1.00 97.62 124 PHE A N 1
ATOM 984 C CA . PHE A 1 124 ? 0.976 -5.189 -12.211 1.00 97.62 124 PHE A CA 1
ATOM 985 C C . PHE A 1 124 ? 0.725 -4.484 -13.544 1.00 97.62 124 PHE A C 1
ATOM 987 O O . PHE A 1 124 ? 0.656 -3.258 -13.608 1.00 97.62 124 PHE A O 1
ATOM 994 N N . LYS A 1 125 ? 0.448 -5.260 -14.598 1.00 97.44 125 LYS A N 1
ATOM 995 C CA . LYS A 1 125 ? 0.235 -4.734 -15.952 1.00 97.44 125 LYS A CA 1
ATOM 996 C C . LYS A 1 125 ? -0.893 -3.702 -16.026 1.00 97.44 125 LYS A C 1
ATOM 998 O O . LYS A 1 125 ? -0.844 -2.789 -16.843 1.00 97.44 125 LYS A O 1
ATOM 1003 N N . LYS A 1 126 ? -1.935 -3.865 -15.210 1.00 97.94 126 LYS A N 1
ATOM 1004 C CA . LYS A 1 126 ? -3.122 -3.000 -15.215 1.00 97.94 126 LYS A CA 1
ATOM 1005 C C . LYS A 1 126 ? -2.981 -1.756 -14.346 1.00 97.94 126 LYS A C 1
ATOM 1007 O O . LYS A 1 126 ? -3.724 -0.802 -14.556 1.00 97.94 126 LYS A O 1
ATOM 1012 N N . THR A 1 127 ? -2.072 -1.764 -13.374 1.00 97.44 127 THR A N 1
ATOM 1013 C CA . THR A 1 127 ? -1.968 -0.696 -12.369 1.00 97.44 127 THR A CA 1
ATOM 1014 C C . THR A 1 127 ? -0.612 -0.003 -12.336 1.00 97.44 127 THR A C 1
ATOM 1016 O O . THR A 1 127 ? -0.501 1.009 -11.646 1.00 97.44 127 THR A O 1
ATOM 1019 N N . GLN A 1 128 ? 0.385 -0.478 -13.092 1.00 96.12 128 GLN A N 1
ATOM 1020 C CA . GLN A 1 128 ? 1.735 0.099 -13.158 1.00 96.12 128 GLN A CA 1
ATOM 1021 C C . GLN A 1 128 ? 1.739 1.600 -13.491 1.00 96.12 128 GLN A C 1
ATOM 1023 O O . GLN A 1 128 ? 2.556 2.323 -12.944 1.00 96.12 128 GLN A O 1
ATOM 1028 N N . ASP A 1 129 ? 0.787 2.081 -14.300 1.00 94.81 129 ASP A N 1
ATOM 1029 C CA . ASP A 1 129 ? 0.676 3.491 -14.714 1.00 94.81 129 ASP A CA 1
ATOM 1030 C C . ASP A 1 129 ? -0.443 4.248 -13.969 1.00 94.81 129 ASP A C 1
ATOM 1032 O O . ASP A 1 129 ? -0.834 5.355 -14.343 1.00 94.81 129 ASP A O 1
ATOM 1036 N N . SER A 1 130 ? -1.020 3.639 -12.929 1.00 95.44 130 SER A N 1
ATOM 1037 C CA . SER A 1 130 ? -2.105 4.251 -12.159 1.00 95.44 130 SER A CA 1
ATOM 1038 C C . SER A 1 130 ? -1.592 5.328 -11.196 1.00 95.44 130 SER A C 1
ATOM 1040 O O . SER A 1 130 ? -0.392 5.516 -11.001 1.00 95.44 130 SER A O 1
ATOM 1042 N N . HIS A 1 131 ? -2.515 6.035 -10.536 1.00 94.69 131 HIS A N 1
ATOM 1043 C CA . HIS A 1 131 ? -2.142 7.007 -9.504 1.00 94.69 131 HIS A CA 1
ATOM 1044 C C . HIS A 1 131 ? -1.371 6.368 -8.336 1.00 94.69 131 HIS A C 1
ATOM 1046 O O . HIS A 1 131 ? -0.510 7.024 -7.745 1.00 94.69 131 HIS A O 1
ATOM 1052 N N . PHE A 1 132 ? -1.656 5.093 -8.050 1.00 95.94 132 PHE A N 1
ATOM 1053 C CA . PHE A 1 132 ? -0.958 4.282 -7.061 1.00 95.94 132 PHE A CA 1
ATOM 1054 C C . PHE A 1 132 ? -0.325 3.061 -7.745 1.00 95.94 132 PHE A C 1
ATOM 1056 O O . PHE A 1 132 ? -0.916 1.975 -7.722 1.00 95.94 132 PHE A O 1
ATOM 1063 N N . PRO A 1 133 ? 0.854 3.219 -8.380 1.00 96.44 133 PRO A N 1
ATOM 1064 C CA . PRO A 1 133 ? 1.486 2.152 -9.140 1.00 96.44 133 PRO A CA 1
ATOM 1065 C C . PRO A 1 133 ? 1.631 0.875 -8.326 1.00 96.44 133 PRO A C 1
ATOM 1067 O O . PRO A 1 133 ? 2.223 0.895 -7.239 1.00 96.44 133 PRO A O 1
ATOM 1070 N N . ASP A 1 134 ? 1.076 -0.213 -8.865 1.00 96.81 134 ASP A N 1
ATOM 1071 C CA . ASP A 1 134 ? 1.220 -1.571 -8.336 1.00 96.81 134 ASP A CA 1
ATOM 1072 C C . ASP A 1 134 ? 0.901 -1.689 -6.829 1.00 96.81 134 ASP A C 1
ATOM 1074 O O . ASP A 1 134 ? 1.538 -2.421 -6.068 1.00 96.81 134 ASP A O 1
ATOM 1078 N N . ALA A 1 135 ? -0.081 -0.908 -6.363 1.00 96.75 135 ALA A N 1
ATOM 1079 C CA . ALA A 1 135 ? -0.358 -0.747 -4.937 1.00 96.75 135 ALA A CA 1
ATOM 1080 C C . ALA A 1 135 ? -0.726 -2.058 -4.232 1.00 96.75 135 ALA A C 1
ATOM 1082 O O . ALA A 1 135 ? -0.364 -2.248 -3.074 1.00 96.75 135 ALA A O 1
ATOM 1083 N N . VAL A 1 136 ? -1.426 -2.966 -4.921 1.00 97.50 136 VAL A N 1
ATOM 1084 C CA . VAL A 1 136 ? -1.857 -4.250 -4.346 1.00 97.50 136 VAL A CA 1
ATOM 1085 C C . VAL A 1 136 ? -0.650 -5.112 -3.984 1.00 97.50 136 VAL A C 1
ATOM 1087 O O . VAL A 1 136 ? -0.546 -5.530 -2.833 1.00 97.50 136 VAL A O 1
ATOM 1090 N N . TYR A 1 137 ? 0.287 -5.306 -4.916 1.00 96.25 137 TYR A N 1
ATOM 1091 C CA . TYR A 1 137 ? 1.533 -6.032 -4.662 1.00 96.25 137 TYR A CA 1
ATOM 1092 C C . TYR A 1 137 ? 2.316 -5.395 -3.513 1.00 96.25 137 TYR A C 1
ATOM 1094 O O . TYR A 1 137 ? 2.656 -6.062 -2.540 1.00 96.25 137 TYR A O 1
ATOM 1102 N N . ARG A 1 138 ? 2.522 -4.074 -3.565 1.00 94.50 138 ARG A N 1
ATOM 1103 C CA . ARG A 1 138 ? 3.289 -3.338 -2.546 1.00 94.50 138 ARG A CA 1
ATOM 1104 C C . ARG A 1 138 ? 2.695 -3.477 -1.144 1.00 94.50 138 ARG A C 1
ATOM 1106 O O . ARG A 1 138 ? 3.437 -3.623 -0.174 1.00 94.50 138 ARG A O 1
ATOM 1113 N N . LEU A 1 139 ? 1.368 -3.436 -1.030 1.00 95.38 139 LEU A N 1
ATOM 1114 C CA . LEU A 1 139 ? 0.666 -3.631 0.237 1.00 95.38 139 LEU A CA 1
ATOM 1115 C C . LEU A 1 139 ? 0.779 -5.077 0.727 1.00 95.38 139 LEU A C 1
ATOM 1117 O O . LEU A 1 139 ? 1.070 -5.294 1.902 1.00 95.38 139 LEU A O 1
ATOM 1121 N N . VAL A 1 140 ? 0.605 -6.060 -0.159 1.00 95.31 140 VAL A N 1
ATOM 1122 C CA . VAL A 1 140 ? 0.760 -7.483 0.181 1.00 95.31 140 VAL A CA 1
ATOM 1123 C C . VAL A 1 140 ? 2.184 -7.787 0.647 1.00 95.31 140 VAL A C 1
ATOM 1125 O O . VAL A 1 140 ? 2.360 -8.412 1.692 1.00 95.31 140 VAL A O 1
ATOM 1128 N N . GLU A 1 141 ? 3.202 -7.297 -0.056 1.00 91.31 141 GLU A N 1
ATOM 1129 C CA . GLU A 1 141 ? 4.600 -7.471 0.344 1.00 91.31 141 GLU A CA 1
ATOM 1130 C C . GLU A 1 141 ? 4.914 -6.782 1.674 1.00 91.31 141 GLU A C 1
ATOM 1132 O O . GLU A 1 141 ? 5.596 -7.356 2.525 1.00 91.31 141 GLU A O 1
ATOM 1137 N N . SER A 1 142 ? 4.343 -5.598 1.920 1.00 88.06 142 SER A N 1
ATOM 1138 C CA . SER A 1 142 ? 4.435 -4.942 3.227 1.00 88.06 142 SER A CA 1
ATOM 1139 C C . SER A 1 142 ? 3.812 -5.799 4.341 1.00 88.06 142 SER A C 1
ATOM 1141 O O . SER A 1 142 ? 4.419 -5.988 5.400 1.00 88.06 142 SER A O 1
ATOM 1143 N N . ALA A 1 143 ? 2.643 -6.395 4.084 1.00 88.31 143 ALA A N 1
ATOM 1144 C CA . ALA A 1 143 ? 1.928 -7.243 5.036 1.00 88.31 143 ALA A CA 1
ATOM 1145 C C . ALA A 1 143 ? 2.618 -8.589 5.311 1.00 88.31 143 ALA A C 1
ATOM 1147 O O . ALA A 1 143 ? 2.468 -9.133 6.406 1.00 88.31 143 ALA A O 1
ATOM 1148 N N . LYS A 1 144 ? 3.440 -9.104 4.386 1.00 84.31 144 LYS A N 1
ATOM 1149 C CA . LYS A 1 144 ? 4.274 -10.311 4.575 1.00 84.31 144 LYS A CA 1
ATOM 1150 C C . LYS A 1 144 ? 5.445 -10.110 5.562 1.00 84.31 144 LYS A C 1
ATOM 1152 O O . LYS A 1 144 ? 6.345 -10.949 5.642 1.00 84.31 144 LYS A O 1
ATOM 1157 N N . LYS A 1 145 ? 5.431 -9.018 6.341 1.00 67.44 145 LYS A N 1
ATOM 1158 C CA . LYS A 1 145 ? 6.359 -8.713 7.445 1.00 67.44 145 LYS A CA 1
ATOM 1159 C C . LYS A 1 145 ? 7.820 -8.829 7.007 1.00 67.44 145 LYS A C 1
ATOM 1161 O O . LYS A 1 145 ? 8.613 -9.613 7.529 1.00 67.44 145 LYS A O 1
ATOM 1166 N N . GLN A 1 146 ? 8.198 -8.024 6.017 1.00 69.12 146 GLN A N 1
ATOM 1167 C CA . GLN A 1 146 ? 9.598 -7.896 5.596 1.00 69.12 146 GLN A CA 1
ATOM 1168 C C . GLN A 1 146 ? 10.479 -7.150 6.623 1.00 69.12 146 GLN A C 1
ATOM 1170 O O . GLN A 1 146 ? 11.692 -7.063 6.449 1.00 69.12 146 GLN A O 1
ATOM 1175 N N . VAL A 1 147 ? 9.893 -6.656 7.720 1.00 71.50 147 VAL A N 1
ATOM 1176 C CA . VAL A 1 147 ? 10.584 -5.969 8.820 1.00 71.50 147 VAL A CA 1
ATOM 1177 C C . VAL A 1 147 ? 10.315 -6.668 10.155 1.00 71.50 147 VAL A C 1
ATOM 1179 O O . VAL A 1 147 ? 9.238 -7.225 10.353 1.00 71.50 147 VAL A O 1
ATOM 1182 N N . ALA A 1 148 ? 11.288 -6.622 11.072 1.00 72.19 148 ALA A N 1
ATOM 1183 C CA . ALA A 1 148 ? 11.205 -7.280 12.382 1.00 72.19 148 ALA A CA 1
ATOM 1184 C C . ALA A 1 148 ? 10.042 -6.757 13.244 1.00 72.19 148 ALA A C 1
ATOM 1186 O O . ALA A 1 148 ? 9.365 -7.537 13.904 1.00 72.19 148 ALA A O 1
ATOM 1187 N N . ASN A 1 149 ? 9.789 -5.447 13.179 1.00 76.69 149 ASN A N 1
ATOM 1188 C CA . ASN A 1 149 ? 8.714 -4.768 13.899 1.00 76.69 149 ASN A CA 1
ATOM 1189 C C . ASN A 1 149 ? 7.763 -4.124 12.877 1.00 76.69 149 ASN A C 1
ATOM 1191 O O . ASN A 1 149 ? 7.930 -2.944 12.552 1.00 76.69 149 ASN A O 1
ATOM 1195 N N . PRO A 1 150 ? 6.841 -4.897 12.272 1.00 84.69 150 PRO A N 1
ATOM 1196 C CA . PRO A 1 150 ? 5.883 -4.350 11.321 1.00 84.69 150 PRO A CA 1
ATOM 1197 C C . PRO A 1 150 ? 4.938 -3.383 12.043 1.00 84.69 150 PRO A C 1
ATOM 1199 O O . PRO A 1 150 ? 4.517 -3.688 13.157 1.00 84.69 150 PRO A O 1
ATOM 1202 N N . PRO A 1 151 ? 4.597 -2.239 11.432 1.00 87.38 151 PRO A N 1
ATOM 1203 C CA . PRO A 1 151 ? 3.643 -1.326 12.033 1.00 87.38 151 PRO A CA 1
ATOM 1204 C C . PRO A 1 151 ? 2.242 -1.935 12.054 1.00 87.38 151 PRO A C 1
ATOM 1206 O O . PRO A 1 151 ? 1.827 -2.589 11.095 1.00 87.38 151 PRO A O 1
ATOM 1209 N N . ASP A 1 152 ? 1.488 -1.647 13.110 1.00 91.31 152 ASP A N 1
ATOM 1210 C CA . ASP A 1 152 ? 0.077 -2.036 13.210 1.00 91.31 152 ASP A CA 1
ATOM 1211 C C . ASP A 1 152 ? -0.804 -1.300 12.191 1.00 91.31 152 ASP A C 1
ATOM 1213 O O . ASP A 1 152 ? -1.879 -1.787 11.828 1.00 91.31 152 ASP A O 1
ATOM 1217 N N . LEU A 1 153 ? -0.360 -0.114 11.755 1.00 93.06 153 LEU A N 1
ATOM 1218 C CA . LEU A 1 153 ? -1.026 0.749 10.784 1.00 93.06 153 LEU A CA 1
ATOM 1219 C C . LEU A 1 153 ? -0.026 1.663 10.066 1.00 93.06 153 LEU A C 1
ATOM 1221 O O . LEU A 1 153 ? 0.899 2.211 10.667 1.00 93.06 153 LEU A O 1
ATOM 1225 N N . LEU A 1 154 ? -0.277 1.889 8.780 1.00 93.19 154 LEU A N 1
ATOM 1226 C CA . LEU A 1 154 ? 0.436 2.841 7.934 1.00 93.19 154 LEU A CA 1
ATOM 1227 C C . LEU A 1 154 ? -0.509 3.955 7.479 1.00 93.19 154 LEU A C 1
ATOM 1229 O O . LEU A 1 154 ? -1.578 3.675 6.938 1.00 93.19 154 LEU A O 1
ATOM 1233 N N . VAL A 1 155 ? -0.099 5.213 7.631 1.00 92.62 155 VAL A N 1
ATOM 1234 C CA . VAL A 1 155 ? -0.765 6.376 7.019 1.00 92.62 155 VAL A CA 1
ATOM 1235 C C . VAL A 1 155 ? 0.090 6.855 5.856 1.00 92.62 155 VAL A C 1
ATOM 1237 O O . VAL A 1 155 ? 1.173 7.382 6.084 1.00 92.62 155 VAL A O 1
ATOM 1240 N N . SER A 1 156 ? -0.375 6.722 4.619 1.00 92.75 156 SER A N 1
ATOM 1241 C CA . SER A 1 156 ? 0.281 7.347 3.468 1.00 92.75 156 SER A CA 1
ATOM 1242 C C . SER A 1 156 ? -0.178 8.789 3.332 1.00 92.75 156 SER A C 1
ATOM 1244 O O . SER A 1 156 ? -1.377 9.076 3.332 1.00 92.75 156 SER A O 1
ATOM 1246 N N . LEU A 1 157 ? 0.773 9.698 3.160 1.00 90.19 157 LEU A N 1
ATOM 1247 C CA . LEU A 1 157 ? 0.500 11.110 2.934 1.00 90.19 157 LEU A CA 1
ATOM 1248 C C . LEU A 1 157 ? 0.432 11.415 1.432 1.00 90.19 157 LEU A C 1
ATOM 1250 O O . LEU A 1 157 ? 1.001 10.689 0.612 1.00 90.19 157 LEU A O 1
ATOM 1254 N N . LYS A 1 158 ? -0.263 12.497 1.078 1.00 88.31 158 LYS A N 1
ATOM 1255 C CA . LYS A 1 158 ? -0.227 13.092 -0.264 1.00 88.31 158 LYS A CA 1
ATOM 1256 C C . LYS A 1 158 ? 1.176 13.603 -0.590 1.00 88.31 158 LYS A C 1
ATOM 1258 O O . LYS A 1 158 ? 1.942 13.975 0.302 1.00 88.31 158 LYS A O 1
ATOM 1263 N N . ASP A 1 159 ? 1.485 13.695 -1.879 1.00 84.69 159 ASP A N 1
ATOM 1264 C CA . ASP A 1 159 ? 2.742 14.292 -2.332 1.00 84.69 159 ASP A CA 1
ATOM 1265 C C . ASP A 1 159 ? 2.889 15.732 -1.828 1.00 84.69 159 ASP A C 1
ATOM 1267 O O . ASP A 1 159 ? 1.929 16.502 -1.776 1.00 84.69 159 ASP A O 1
ATOM 1271 N N . GLY A 1 160 ? 4.110 16.085 -1.423 1.00 77.88 160 GLY A N 1
ATOM 1272 C CA . GLY A 1 160 ? 4.422 17.386 -0.828 1.00 77.88 160 GLY A CA 1
ATOM 1273 C C . GLY A 1 160 ? 4.139 17.494 0.674 1.00 77.88 160 GLY A C 1
ATOM 1274 O O . GLY A 1 160 ? 4.550 18.482 1.282 1.00 77.88 160 GLY A O 1
ATOM 1275 N N . TYR A 1 161 ? 3.510 16.490 1.295 1.00 76.56 161 TYR A N 1
ATOM 1276 C CA . TYR A 1 161 ? 3.333 16.431 2.746 1.00 76.56 161 TYR A CA 1
ATOM 1277 C C . TYR A 1 161 ? 4.380 15.545 3.426 1.00 76.56 161 TYR A C 1
ATOM 1279 O O . TYR A 1 161 ? 4.858 14.557 2.874 1.00 76.56 161 TYR A O 1
ATOM 1287 N N . CYS A 1 162 ? 4.697 15.900 4.670 1.00 70.94 162 CYS A N 1
ATOM 1288 C CA . CYS A 1 162 ? 5.612 15.175 5.540 1.00 70.94 162 CYS A CA 1
ATOM 1289 C C . CYS A 1 162 ? 4.999 14.930 6.911 1.00 70.94 162 CYS A C 1
ATOM 1291 O O . CYS A 1 162 ? 4.166 15.717 7.370 1.00 70.94 162 CYS A O 1
ATOM 1293 N N . GLY A 1 163 ? 5.491 13.912 7.619 1.00 57.66 163 GLY A N 1
ATOM 1294 C CA . GLY A 1 163 ? 5.353 13.888 9.073 1.00 57.66 163 GLY A CA 1
ATOM 1295 C C . GLY A 1 163 ? 5.965 15.163 9.663 1.00 57.66 163 GLY A C 1
ATOM 1296 O O . GLY A 1 163 ? 7.096 15.519 9.330 1.00 57.66 163 GLY A O 1
ATOM 1297 N N . GLN A 1 164 ? 5.215 15.898 10.485 1.00 53.66 164 GLN A N 1
ATOM 1298 C CA . GLN A 1 164 ? 5.762 17.066 11.177 1.00 53.66 164 GLN A CA 1
ATOM 1299 C C . GLN A 1 164 ? 6.568 16.623 12.408 1.00 53.66 164 GLN A C 1
ATOM 1301 O O . GLN A 1 164 ? 6.147 15.739 13.151 1.00 53.66 164 GLN A O 1
ATOM 1306 N N . GLY A 1 165 ? 7.710 17.273 12.653 1.00 52.25 165 GLY A N 1
ATOM 1307 C CA . GLY A 1 165 ? 8.587 17.035 13.807 1.00 52.25 165 GLY A CA 1
ATOM 1308 C C . GLY A 1 165 ? 9.454 18.258 14.129 1.00 52.25 165 GLY A C 1
ATOM 1309 O O . GLY A 1 165 ? 9.500 19.207 13.353 1.00 52.25 165 GLY A O 1
ATOM 1310 N N . ASP A 1 166 ? 10.215 18.239 15.231 1.00 43.19 166 ASP A N 1
ATOM 1311 C CA . ASP A 1 166 ? 11.151 19.344 15.544 1.00 43.19 166 ASP A CA 1
ATOM 1312 C C . ASP A 1 166 ? 12.262 19.490 14.499 1.00 43.19 166 ASP A C 1
ATOM 1314 O O . ASP A 1 166 ? 12.936 20.509 14.460 1.00 43.19 166 ASP A O 1
ATOM 1318 N N . PHE A 1 167 ? 12.470 18.489 13.645 1.00 38.00 167 PHE A N 1
ATOM 1319 C CA . PHE A 1 167 ? 13.430 18.572 12.552 1.00 38.00 167 PHE A CA 1
ATOM 1320 C C . PHE A 1 167 ? 12.874 19.366 11.358 1.00 38.00 167 P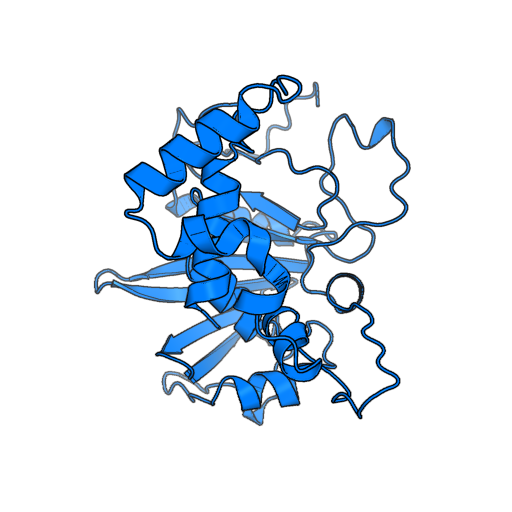HE A C 1
ATOM 1322 O O . PHE A 1 167 ? 13.619 20.118 10.735 1.00 38.00 167 PHE A O 1
ATOM 1329 N N . SER A 1 168 ? 11.563 19.294 11.073 1.00 47.47 168 SER A N 1
ATOM 1330 C CA . SER A 1 168 ? 10.953 19.967 9.910 1.00 47.47 168 SER A CA 1
ATOM 1331 C C . SER A 1 168 ? 10.957 21.496 10.008 1.00 47.47 168 SER A C 1
ATOM 1333 O O . SER A 1 168 ? 10.762 22.165 9.001 1.00 47.47 168 SER A O 1
ATOM 1335 N N . GLN A 1 169 ? 11.197 22.061 11.197 1.00 43.31 169 GLN A N 1
ATOM 1336 C CA . GLN A 1 169 ? 11.370 23.511 11.376 1.00 43.31 169 GLN A CA 1
ATOM 1337 C C . GLN A 1 169 ? 12.772 24.008 10.972 1.00 43.31 169 GLN A C 1
ATOM 1339 O O . GLN A 1 169 ? 12.950 25.202 10.752 1.00 43.31 169 GLN A O 1
ATOM 1344 N N . PHE A 1 170 ? 13.757 23.108 10.858 1.00 42.12 170 PHE A N 1
ATOM 1345 C CA . PHE A 1 170 ? 15.147 23.441 10.518 1.00 42.12 170 PHE A CA 1
ATOM 1346 C C . PHE A 1 170 ? 15.560 22.973 9.117 1.00 42.12 170 PHE A C 1
ATOM 1348 O O . PHE A 1 170 ? 16.606 23.388 8.623 1.00 42.12 170 PHE A O 1
ATOM 1355 N N . VAL A 1 171 ? 14.747 22.142 8.453 1.00 43.41 171 VAL A N 1
ATOM 1356 C CA . VAL A 1 171 ? 14.997 21.692 7.078 1.00 43.41 171 VAL A CA 1
ATOM 1357 C C . VAL A 1 171 ? 13.828 22.037 6.157 1.00 43.41 171 VAL A C 1
ATOM 1359 O O . VAL A 1 171 ? 12.696 21.603 6.360 1.00 43.41 171 VAL A O 1
ATOM 1362 N N . LYS A 1 172 ? 14.101 22.793 5.087 1.00 45.19 172 LYS A N 1
ATOM 1363 C CA . LYS A 1 172 ? 13.168 22.931 3.962 1.00 45.19 172 LYS A CA 1
ATOM 1364 C C . LYS A 1 172 ? 13.254 21.648 3.142 1.00 45.19 172 LYS A C 1
ATOM 1366 O O . LYS A 1 172 ? 14.186 21.470 2.362 1.00 45.19 172 LYS A O 1
ATOM 1371 N N . MET A 1 173 ? 12.319 20.730 3.355 1.00 56.88 173 MET A N 1
ATOM 1372 C CA . MET A 1 173 ? 12.341 19.456 2.646 1.00 56.88 173 MET A CA 1
ATOM 1373 C C . MET A 1 173 ? 11.943 19.650 1.183 1.00 56.88 173 MET A C 1
ATOM 1375 O O . MET A 1 173 ? 10.840 20.097 0.883 1.00 56.88 173 MET A O 1
ATOM 1379 N N . VAL A 1 174 ? 12.868 19.331 0.275 1.00 55.72 174 VAL A N 1
ATOM 1380 C CA . VAL A 1 174 ? 12.675 19.486 -1.176 1.00 55.72 174 VAL A CA 1
ATOM 1381 C C . VAL A 1 174 ? 12.105 18.209 -1.805 1.00 55.72 174 VAL A C 1
ATOM 1383 O O . VAL A 1 174 ? 11.395 18.299 -2.803 1.00 55.72 174 VAL A O 1
ATOM 1386 N N . ARG A 1 175 ? 12.386 17.024 -1.236 1.00 60.44 175 ARG A N 1
ATOM 1387 C CA . ARG A 1 175 ? 11.880 15.718 -1.699 1.00 60.44 175 ARG A CA 1
ATOM 1388 C C . ARG A 1 175 ? 11.704 14.744 -0.532 1.00 60.44 175 ARG A C 1
ATOM 1390 O O . ARG A 1 175 ? 12.509 14.748 0.394 1.00 60.44 175 ARG A O 1
ATOM 1397 N N . MET A 1 176 ? 10.669 13.915 -0.612 1.00 71.12 176 MET A N 1
ATOM 1398 C CA . MET A 1 176 ? 10.376 12.786 0.276 1.00 71.12 176 MET A CA 1
ATOM 1399 C C . MET A 1 176 ? 9.925 11.598 -0.565 1.00 71.12 176 MET A C 1
ATOM 1401 O O . MET A 1 176 ? 9.513 11.779 -1.708 1.00 71.12 176 MET A O 1
ATOM 1405 N N . HIS A 1 177 ? 10.005 10.403 0.008 1.00 75.19 177 HIS A N 1
ATOM 1406 C CA . HIS A 1 177 ? 9.579 9.162 -0.627 1.00 75.19 177 HIS A CA 1
ATOM 1407 C C . HIS A 1 177 ? 8.820 8.279 0.368 1.00 75.19 177 HIS A C 1
ATOM 1409 O O . HIS A 1 177 ? 8.902 8.466 1.585 1.00 75.19 177 HIS A O 1
ATOM 1415 N N . GLY A 1 178 ? 8.120 7.274 -0.152 1.00 81.12 178 GLY A N 1
ATOM 1416 C CA . GLY A 1 178 ? 7.448 6.252 0.652 1.00 81.12 178 GLY A CA 1
ATOM 1417 C C . GLY A 1 178 ? 5.922 6.330 0.670 1.00 81.12 178 GLY A C 1
ATOM 1418 O O . GLY A 1 178 ? 5.300 5.432 1.228 1.00 81.12 178 GLY A O 1
ATOM 1419 N N . SER A 1 179 ? 5.303 7.332 0.041 1.00 86.62 179 SER A N 1
ATOM 1420 C CA . SER A 1 179 ? 3.864 7.304 -0.230 1.00 86.62 179 SER A CA 1
ATOM 1421 C C . SER A 1 179 ? 3.546 6.317 -1.360 1.00 86.62 179 SER A C 1
ATOM 1423 O O . SER A 1 179 ? 4.415 5.881 -2.125 1.00 86.62 179 SER A O 1
ATOM 1425 N N . PHE A 1 180 ? 2.270 5.950 -1.483 1.00 89.94 180 PHE A N 1
ATOM 1426 C CA . PHE A 1 180 ? 1.814 5.068 -2.562 1.00 89.94 180 PHE A CA 1
ATOM 1427 C C . PHE A 1 180 ? 1.730 5.748 -3.932 1.00 89.94 180 PHE A C 1
ATOM 1429 O O . PHE A 1 180 ? 1.541 5.058 -4.931 1.00 89.94 180 PHE A O 1
ATOM 1436 N N . THR A 1 181 ? 1.857 7.072 -4.001 1.00 91.62 181 THR A N 1
ATOM 1437 C CA . THR A 1 181 ? 1.666 7.840 -5.236 1.00 91.62 181 THR A CA 1
ATOM 1438 C C . THR A 1 181 ? 2.735 7.515 -6.277 1.00 91.62 181 THR A C 1
ATOM 1440 O O . THR A 1 181 ? 3.871 7.157 -5.951 1.00 91.62 181 THR A O 1
ATOM 1443 N N . ALA A 1 182 ? 2.404 7.721 -7.549 1.00 91.00 182 ALA A N 1
ATOM 1444 C CA . ALA A 1 182 ? 3.364 7.642 -8.647 1.00 91.00 182 ALA A CA 1
ATOM 1445 C C . ALA A 1 182 ? 4.640 8.474 -8.406 1.00 91.00 182 ALA A C 1
ATOM 1447 O O . ALA A 1 182 ? 5.745 7.979 -8.631 1.00 91.00 182 ALA A O 1
ATOM 1448 N N . GLY A 1 183 ? 4.502 9.695 -7.872 1.00 88.19 183 GLY A N 1
ATOM 1449 C CA . GLY A 1 183 ? 5.626 10.599 -7.601 1.00 88.19 183 GLY A CA 1
ATOM 1450 C C . GLY A 1 183 ? 6.644 10.061 -6.590 1.00 88.19 183 GLY A C 1
ATOM 1451 O O . GLY A 1 183 ? 7.811 10.440 -6.647 1.00 88.19 183 GLY A O 1
ATOM 1452 N N . SER A 1 184 ? 6.222 9.150 -5.708 1.00 87.19 184 SER A N 1
ATOM 1453 C CA . SER A 1 184 ? 7.082 8.503 -4.708 1.00 87.19 184 SER A CA 1
ATOM 1454 C C . SER A 1 184 ? 7.445 7.050 -5.039 1.00 87.19 184 SER A C 1
ATOM 1456 O O . SER A 1 184 ? 8.120 6.407 -4.235 1.00 87.19 184 SER A O 1
ATOM 1458 N N . SER A 1 185 ? 6.989 6.520 -6.180 1.00 90.31 185 SER A N 1
ATOM 1459 C CA . SER A 1 185 ? 7.084 5.085 -6.499 1.00 90.31 185 SER A CA 1
ATOM 1460 C C . SER A 1 185 ? 7.995 4.768 -7.684 1.00 90.31 185 SER A C 1
ATOM 1462 O O . SER A 1 185 ? 8.536 3.667 -7.748 1.00 90.31 185 SER A O 1
ATOM 1464 N N . PHE A 1 186 ? 8.177 5.702 -8.619 1.00 90.94 186 PHE A N 1
ATOM 1465 C CA . PHE A 1 186 ? 8.990 5.458 -9.808 1.00 90.94 186 PHE A CA 1
ATOM 1466 C C . PHE A 1 186 ? 10.474 5.775 -9.605 1.00 90.94 186 PHE A C 1
ATOM 1468 O O . PHE A 1 186 ? 10.850 6.768 -8.983 1.00 90.94 186 PHE A O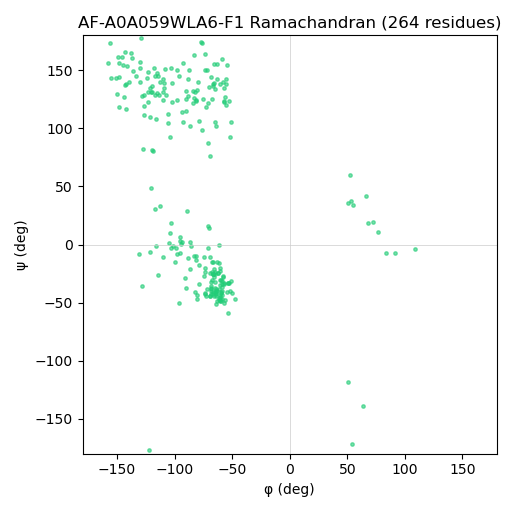 1
ATOM 1475 N N . GLY A 1 187 ? 11.313 4.935 -10.209 1.00 89.56 187 GLY A N 1
ATOM 1476 C CA . GLY A 1 187 ? 12.730 5.185 -10.460 1.00 89.56 187 GLY A CA 1
ATOM 1477 C C . GLY A 1 187 ? 13.029 5.092 -11.957 1.00 89.56 187 GLY A C 1
ATOM 1478 O O . GLY A 1 187 ? 12.127 4.877 -12.765 1.00 89.56 187 GLY A O 1
ATOM 1479 N N . LEU A 1 188 ? 14.300 5.239 -12.332 1.00 91.19 188 LEU A N 1
ATOM 1480 C CA . LEU A 1 188 ? 14.751 5.081 -13.714 1.00 91.19 188 LEU A CA 1
ATOM 1481 C C . LEU A 1 188 ? 15.775 3.953 -13.801 1.00 91.19 188 LEU A C 1
ATOM 1483 O O . LEU A 1 188 ? 16.739 3.922 -13.038 1.00 91.19 188 LEU A O 1
ATOM 1487 N N . VAL A 1 189 ? 15.571 3.060 -14.766 1.00 89.94 189 VAL A N 1
ATOM 1488 C CA . VAL A 1 189 ? 16.532 2.032 -15.164 1.00 89.94 189 VAL A CA 1
ATOM 1489 C C . VAL A 1 189 ? 16.848 2.251 -16.635 1.00 89.94 189 VAL A C 1
ATOM 1491 O O . VAL A 1 189 ? 15.943 2.425 -17.448 1.00 89.94 189 VAL A O 1
ATOM 1494 N N . ALA A 1 190 ? 18.133 2.260 -16.975 1.00 89.88 190 ALA A N 1
ATOM 1495 C CA . ALA A 1 190 ? 18.606 2.390 -18.344 1.00 89.88 190 ALA A CA 1
ATOM 1496 C C . ALA A 1 190 ? 19.620 1.287 -18.640 1.00 89.88 190 ALA A C 1
ATOM 1498 O O . ALA A 1 190 ? 20.461 0.965 -17.802 1.00 89.88 190 ALA A O 1
ATOM 1499 N N . ASN A 1 191 ? 19.541 0.724 -19.842 1.00 86.75 191 ASN A N 1
ATOM 1500 C CA . ASN A 1 191 ? 20.455 -0.298 -20.330 1.00 86.75 191 ASN A CA 1
ATOM 1501 C C . ASN A 1 191 ? 20.706 -0.072 -21.820 1.00 86.75 191 ASN A C 1
ATOM 1503 O O . ASN A 1 191 ? 19.779 0.227 -22.570 1.00 86.75 191 ASN A O 1
ATOM 1507 N N . THR A 1 192 ? 21.960 -0.202 -22.238 1.00 91.62 192 THR A N 1
ATOM 1508 C CA . THR A 1 192 ? 22.375 -0.093 -23.642 1.00 91.62 192 THR A CA 1
ATOM 1509 C C . THR A 1 192 ? 22.578 -1.455 -24.296 1.00 91.62 192 THR A C 1
ATOM 1511 O O . THR A 1 192 ? 22.648 -1.529 -25.519 1.00 91.62 192 THR A O 1
ATOM 1514 N N . SER A 1 193 ? 22.670 -2.526 -23.504 1.00 87.94 193 SER A N 1
ATOM 1515 C CA . SER A 1 193 ? 22.985 -3.865 -24.003 1.00 87.94 193 SER A CA 1
ATOM 1516 C C . SER A 1 193 ? 21.757 -4.585 -24.561 1.00 87.94 193 SER A C 1
ATOM 1518 O O . SER A 1 193 ? 21.855 -5.235 -25.596 1.00 87.94 193 SER A O 1
ATOM 1520 N N . HIS A 1 194 ? 20.598 -4.468 -23.900 1.00 86.00 194 HIS A N 1
ATOM 1521 C CA . HIS A 1 194 ? 19.357 -5.139 -24.304 1.00 86.00 194 HIS A CA 1
ATOM 1522 C C . HIS A 1 194 ? 18.115 -4.303 -23.946 1.00 86.00 194 HIS A C 1
ATOM 1524 O O . HIS A 1 194 ? 18.177 -3.498 -23.010 1.00 86.00 194 HIS A O 1
ATOM 1530 N N . PRO A 1 195 ? 16.976 -4.509 -24.638 1.00 89.25 195 PRO A N 1
ATOM 1531 C CA . PRO A 1 195 ? 15.711 -3.870 -24.284 1.00 89.25 195 PRO A CA 1
ATOM 1532 C C . PRO A 1 195 ? 15.245 -4.246 -22.871 1.00 89.25 195 PRO A C 1
ATOM 1534 O O . PRO A 1 195 ? 15.293 -5.413 -22.488 1.00 89.25 195 PRO A O 1
ATOM 1537 N N . ILE A 1 196 ? 14.738 -3.263 -22.128 1.00 90.50 196 ILE A N 1
ATOM 1538 C CA . ILE A 1 196 ? 14.063 -3.454 -20.836 1.00 90.50 196 ILE A CA 1
ATOM 1539 C C . ILE A 1 196 ? 12.570 -3.150 -21.031 1.00 90.50 196 ILE A C 1
ATOM 1541 O O . ILE A 1 196 ? 12.244 -2.238 -21.799 1.00 90.50 196 ILE A O 1
ATOM 1545 N N . PRO A 1 197 ? 11.650 -3.895 -20.384 1.00 91.69 197 PRO A N 1
ATOM 1546 C CA . PRO A 1 197 ? 10.230 -3.567 -20.416 1.00 91.69 197 PRO A CA 1
ATOM 1547 C C . PRO A 1 197 ? 9.942 -2.124 -19.958 1.00 91.69 197 PRO A C 1
ATOM 1549 O O . PRO A 1 197 ? 10.693 -1.580 -19.150 1.00 91.69 197 PRO A O 1
ATOM 1552 N N . PRO A 1 198 ? 8.830 -1.509 -20.406 1.00 91.19 198 PRO A N 1
ATOM 1553 C CA . PRO A 1 198 ? 8.484 -0.133 -20.031 1.00 91.19 198 PRO A CA 1
ATOM 1554 C C . PRO A 1 198 ? 8.345 0.111 -18.521 1.00 91.19 198 PRO A C 1
ATOM 1556 O O . PRO A 1 198 ? 8.568 1.227 -18.063 1.00 91.19 198 PRO A O 1
ATOM 1559 N N . ALA A 1 199 ? 7.991 -0.922 -17.755 1.00 94.25 199 ALA A N 1
ATOM 1560 C CA . ALA A 1 199 ? 7.955 -0.894 -16.302 1.00 94.25 199 ALA A CA 1
ATOM 1561 C C . ALA A 1 199 ? 8.489 -2.218 -15.753 1.00 94.25 199 ALA A C 1
ATOM 1563 O O . ALA A 1 199 ? 8.200 -3.291 -16.286 1.00 94.25 199 ALA A O 1
ATOM 1564 N N . VAL A 1 200 ? 9.272 -2.123 -14.682 1.00 93.69 200 VAL A N 1
ATOM 1565 C CA . VAL A 1 200 ? 9.927 -3.246 -14.008 1.00 93.69 200 VAL A CA 1
ATOM 1566 C C . VAL A 1 200 ? 9.889 -2.969 -12.509 1.00 93.69 200 VAL A C 1
ATOM 1568 O O . VAL A 1 200 ? 10.115 -1.832 -12.085 1.00 93.69 200 VAL A O 1
ATOM 1571 N N . ARG A 1 201 ? 9.598 -3.985 -11.694 1.00 94.00 201 ARG 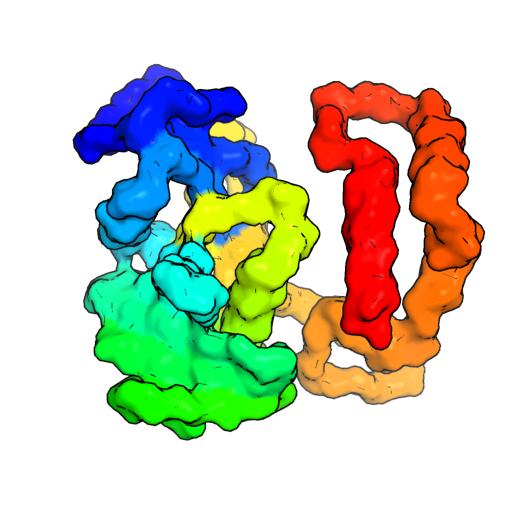A N 1
ATOM 1572 C CA . ARG A 1 201 ? 9.696 -3.859 -10.235 1.00 94.00 201 ARG A CA 1
ATOM 1573 C C . ARG A 1 201 ? 11.150 -3.845 -9.807 1.00 94.00 201 ARG A C 1
ATOM 1575 O O . ARG A 1 201 ? 11.992 -4.491 -10.420 1.00 94.00 201 ARG A O 1
ATOM 1582 N N . SER A 1 202 ? 11.449 -3.167 -8.704 1.00 90.31 202 SER A N 1
ATOM 1583 C CA . SER A 1 202 ? 12.819 -3.092 -8.185 1.00 90.31 202 SER A CA 1
ATOM 1584 C C . SER A 1 202 ? 13.442 -4.466 -7.909 1.00 90.31 202 SER A C 1
ATOM 1586 O O . SER A 1 202 ? 14.642 -4.632 -8.115 1.00 90.31 202 SER A O 1
ATOM 1588 N N . THR A 1 203 ? 12.632 -5.445 -7.503 1.00 87.94 203 THR A N 1
ATOM 1589 C CA . THR A 1 203 ? 13.043 -6.839 -7.267 1.00 87.94 203 THR A CA 1
ATOM 1590 C C . THR A 1 203 ? 13.511 -7.553 -8.533 1.00 87.94 203 THR A C 1
ATOM 1592 O O . THR A 1 203 ? 14.352 -8.442 -8.451 1.00 87.94 203 THR A O 1
ATOM 1595 N N . ASP A 1 204 ? 13.042 -7.116 -9.701 1.00 89.69 204 ASP A N 1
ATOM 1596 C CA . ASP A 1 204 ? 13.250 -7.810 -10.974 1.00 89.69 204 ASP A CA 1
ATOM 1597 C C . ASP A 1 204 ? 14.332 -7.120 -11.829 1.00 89.69 204 ASP A C 1
ATOM 1599 O O . ASP A 1 204 ? 14.693 -7.590 -12.905 1.00 89.69 204 ASP A O 1
ATOM 1603 N N . ILE A 1 205 ? 14.891 -5.990 -11.375 1.00 89.81 205 ILE A N 1
ATOM 1604 C CA . ILE A 1 205 ? 15.866 -5.212 -12.161 1.00 89.81 205 ILE A CA 1
ATOM 1605 C C . ILE A 1 205 ? 17.096 -6.054 -12.514 1.00 89.81 205 ILE A C 1
ATOM 1607 O O . ILE A 1 205 ? 17.534 -6.041 -13.662 1.00 89.81 205 ILE A O 1
ATOM 1611 N N . LEU A 1 206 ? 17.665 -6.782 -11.548 1.00 87.88 206 LEU A N 1
ATOM 1612 C CA . LEU A 1 206 ? 18.901 -7.537 -11.776 1.00 87.88 206 LEU A CA 1
ATOM 1613 C C . LEU A 1 206 ? 18.704 -8.655 -12.803 1.00 87.88 206 LEU A C 1
ATOM 1615 O O . LEU A 1 206 ? 19.540 -8.805 -13.695 1.00 87.88 206 LEU A O 1
ATOM 1619 N N . SER A 1 207 ? 17.573 -9.365 -12.752 1.00 86.56 207 SER A N 1
ATOM 1620 C CA . SER A 1 207 ? 17.257 -10.407 -13.732 1.00 86.56 207 SER A CA 1
ATOM 1621 C C . SER A 1 207 ? 17.093 -9.817 -15.138 1.00 86.56 207 SER A C 1
ATOM 1623 O O . SER A 1 207 ? 17.642 -10.362 -16.095 1.00 86.56 207 SER A O 1
ATOM 1625 N N . HIS A 1 208 ? 16.461 -8.645 -15.269 1.00 86.94 208 HIS A N 1
ATOM 1626 C CA . HIS A 1 208 ? 16.370 -7.915 -16.540 1.00 86.94 208 HIS A CA 1
ATOM 1627 C C . HIS A 1 208 ? 17.715 -7.391 -17.062 1.00 86.94 208 HIS A C 1
ATOM 1629 O O . HIS A 1 208 ? 17.875 -7.209 -18.270 1.00 86.94 208 HIS A O 1
ATOM 1635 N N . LEU A 1 209 ? 18.691 -7.168 -16.182 1.00 86.50 209 LEU A N 1
ATOM 1636 C CA . LEU A 1 209 ? 20.058 -6.807 -16.561 1.00 86.50 209 LEU A CA 1
ATOM 1637 C C . LEU A 1 209 ? 20.939 -8.030 -16.868 1.00 86.50 209 LEU A C 1
ATOM 1639 O O . LEU A 1 209 ? 22.102 -7.856 -17.228 1.00 86.50 209 LEU A O 1
ATOM 1643 N N . GLY A 1 210 ? 20.408 -9.252 -16.746 1.00 85.94 210 GLY A N 1
ATOM 1644 C CA . GLY A 1 210 ? 21.184 -10.487 -16.883 1.00 85.94 210 GLY A CA 1
ATOM 1645 C C . GLY A 1 210 ? 22.192 -10.688 -15.750 1.00 85.94 210 GLY A C 1
ATOM 1646 O O . GLY A 1 210 ? 23.142 -11.450 -15.902 1.00 85.94 210 GLY A O 1
ATOM 1647 N N . ILE A 1 211 ? 22.005 -9.989 -14.630 1.00 84.06 211 ILE A N 1
ATOM 1648 C CA . ILE A 1 211 ? 22.868 -10.067 -13.460 1.00 84.06 211 ILE A CA 1
ATOM 1649 C C . ILE A 1 211 ? 22.267 -11.095 -12.515 1.00 84.06 211 ILE A C 1
ATOM 1651 O O . ILE A 1 211 ? 21.199 -10.890 -11.936 1.00 84.06 211 ILE A O 1
ATOM 1655 N N . ARG A 1 212 ? 22.984 -12.198 -12.320 1.00 80.69 212 ARG A N 1
ATOM 1656 C CA . ARG A 1 212 ? 22.662 -13.137 -11.252 1.00 80.69 212 ARG A CA 1
ATOM 1657 C C . ARG A 1 212 ? 22.989 -12.514 -9.908 1.00 80.69 212 ARG A C 1
ATOM 1659 O O . ARG A 1 212 ? 24.055 -11.918 -9.730 1.00 80.69 212 ARG A O 1
ATOM 1666 N N . VAL A 1 213 ? 22.092 -12.656 -8.940 1.00 72.44 213 VAL A N 1
ATOM 1667 C CA . VAL A 1 213 ? 22.273 -11.989 -7.650 1.00 72.44 213 VAL A CA 1
ATOM 1668 C C . VAL A 1 213 ? 23.516 -12.531 -6.925 1.00 72.44 213 VAL A C 1
ATOM 1670 O O . VAL A 1 213 ? 24.265 -11.778 -6.307 1.00 72.44 213 VAL A O 1
ATOM 1673 N N . GLU A 1 214 ? 23.846 -13.808 -7.113 1.00 70.81 214 GLU A N 1
ATOM 1674 C CA . GLU A 1 214 ? 25.057 -14.427 -6.563 1.00 70.81 214 GLU A CA 1
ATOM 1675 C C . GLU A 1 214 ? 26.353 -13.872 -7.177 1.00 70.81 214 GLU A C 1
ATOM 1677 O O . GLU A 1 214 ? 27.407 -13.911 -6.539 1.00 70.81 214 GLU A O 1
ATOM 1682 N N . GLU A 1 215 ? 26.290 -13.352 -8.406 1.00 74.31 215 GLU A N 1
ATOM 1683 C CA . GLU A 1 215 ? 27.416 -12.700 -9.083 1.00 74.31 215 GLU A CA 1
ATOM 1684 C C . GLU A 1 215 ? 27.578 -11.254 -8.597 1.00 74.31 215 GLU A C 1
ATOM 1686 O O . GLU A 1 215 ? 28.691 -10.826 -8.268 1.00 74.31 215 GLU A O 1
ATOM 1691 N N . ALA A 1 216 ? 26.462 -10.526 -8.460 1.00 70.50 216 ALA A N 1
ATOM 1692 C CA . ALA A 1 216 ? 26.442 -9.154 -7.950 1.00 70.50 216 ALA A CA 1
ATOM 1693 C C . ALA A 1 216 ? 27.020 -9.046 -6.530 1.00 70.50 216 ALA A C 1
ATOM 1695 O O . ALA A 1 216 ? 27.734 -8.093 -6.217 1.00 70.50 216 ALA A O 1
ATOM 1696 N N . PHE A 1 217 ? 26.763 -10.051 -5.687 1.00 70.19 217 PHE A N 1
ATOM 1697 C CA . PHE A 1 217 ? 27.199 -10.084 -4.290 1.00 70.19 217 PHE A CA 1
ATOM 1698 C C . PHE A 1 217 ? 28.247 -11.173 -4.015 1.00 70.19 217 PHE A C 1
ATOM 1700 O O . PHE A 1 217 ? 28.295 -11.717 -2.914 1.00 70.19 217 PHE A O 1
ATOM 1707 N N . HIS A 1 218 ? 29.130 -11.482 -4.975 1.00 61.44 218 HIS A N 1
ATOM 1708 C CA . HIS A 1 218 ? 30.147 -12.540 -4.831 1.00 61.44 218 HIS A CA 1
ATOM 1709 C C . HIS A 1 218 ? 31.015 -12.414 -3.560 1.00 61.44 218 HIS A C 1
ATOM 1711 O O . HIS A 1 218 ? 31.374 -13.427 -2.966 1.00 61.44 218 HIS A O 1
ATOM 1717 N N . LYS A 1 219 ? 31.309 -11.188 -3.095 1.00 60.56 219 LYS A N 1
ATOM 1718 C CA . LYS A 1 219 ? 32.043 -10.945 -1.833 1.00 60.56 219 LYS A CA 1
ATOM 1719 C C . LYS A 1 219 ? 31.256 -11.351 -0.588 1.00 60.56 219 LYS A C 1
ATOM 1721 O O . LYS A 1 219 ? 31.853 -11.631 0.442 1.00 60.56 219 LYS A O 1
ATOM 1726 N N . SER A 1 220 ? 29.933 -11.393 -0.691 1.00 59.88 220 SER A N 1
ATOM 1727 C CA . SER A 1 220 ? 29.024 -11.805 0.377 1.00 59.88 220 SER A CA 1
ATOM 1728 C C . SER A 1 220 ? 28.558 -13.258 0.230 1.00 59.88 220 SER A C 1
ATOM 1730 O O . SER A 1 220 ? 27.871 -13.772 1.106 1.00 59.88 220 SER A O 1
ATOM 1732 N N . LYS A 1 221 ? 28.960 -13.948 -0.846 1.00 55.66 221 LYS A N 1
ATOM 1733 C CA . LYS A 1 221 ? 28.543 -15.318 -1.182 1.00 55.66 221 LYS A CA 1
ATOM 1734 C C . LYS A 1 221 ? 28.872 -16.348 -0.101 1.00 55.66 221 LYS A C 1
ATOM 1736 O O . LYS A 1 221 ? 28.091 -17.271 0.109 1.00 55.66 221 LYS A O 1
ATOM 1741 N N . HIS A 1 222 ? 29.988 -16.178 0.608 1.00 58.91 222 HIS A N 1
ATOM 1742 C CA . HIS A 1 222 ? 30.365 -17.063 1.716 1.00 58.91 222 HIS A CA 1
ATOM 1743 C C . HIS A 1 222 ? 29.402 -16.965 2.907 1.00 58.91 222 HIS A C 1
ATOM 1745 O O . HIS A 1 222 ? 29.163 -17.972 3.568 1.00 58.91 222 HIS A O 1
ATOM 1751 N N . PHE A 1 223 ? 28.754 -15.812 3.110 1.00 54.59 223 PHE A N 1
ATOM 1752 C CA . PHE A 1 223 ? 27.727 -15.671 4.140 1.00 54.59 223 PHE A CA 1
ATOM 1753 C C . PHE A 1 223 ? 26.411 -16.368 3.764 1.00 54.59 223 PHE A C 1
ATOM 1755 O O . PHE A 1 223 ? 25.642 -16.734 4.636 1.00 54.59 223 PHE A O 1
ATOM 1762 N N . PHE A 1 224 ? 26.131 -16.585 2.477 1.00 54.59 224 PHE A N 1
ATOM 1763 C CA . PHE A 1 224 ? 24.860 -17.171 2.027 1.00 54.59 224 PHE A CA 1
ATOM 1764 C C . PHE A 1 224 ? 24.861 -18.708 1.962 1.00 54.59 224 PHE A C 1
ATOM 1766 O O . PHE A 1 224 ? 23.803 -19.312 1.812 1.00 54.59 224 PHE A O 1
ATOM 1773 N N . HIS A 1 225 ? 26.032 -19.342 2.074 1.00 53.50 225 HIS A N 1
ATOM 1774 C CA . HIS A 1 225 ? 26.186 -20.804 2.066 1.00 53.50 225 HIS A CA 1
ATOM 1775 C C . HIS A 1 225 ? 26.727 -21.375 3.388 1.00 53.50 225 HIS A C 1
ATOM 1777 O O . HIS A 1 225 ? 26.906 -22.589 3.494 1.00 53.50 225 HIS A O 1
ATOM 1783 N N . GLY A 1 226 ? 27.016 -20.522 4.373 1.00 57.31 226 GLY A N 1
ATOM 1784 C CA . GLY A 1 226 ? 27.405 -20.937 5.718 1.00 57.31 226 GLY A CA 1
ATOM 1785 C C . GLY A 1 226 ? 26.197 -21.263 6.597 1.00 57.31 226 GLY A C 1
ATOM 1786 O O . GLY A 1 226 ? 25.069 -20.876 6.302 1.00 57.31 226 GLY A O 1
ATOM 1787 N N . ASP A 1 227 ? 26.441 -21.972 7.699 1.00 67.50 227 ASP A N 1
ATOM 1788 C CA . ASP A 1 227 ? 25.492 -22.029 8.814 1.00 67.50 227 ASP A CA 1
ATOM 1789 C C . ASP A 1 227 ? 25.211 -20.600 9.316 1.00 67.50 227 ASP A C 1
ATOM 1791 O O . ASP A 1 227 ? 26.145 -19.812 9.485 1.00 67.50 227 ASP A O 1
ATOM 1795 N N . GLU A 1 228 ? 23.940 -20.261 9.550 1.00 58.31 228 GLU A N 1
ATOM 1796 C CA . GLU A 1 228 ? 23.477 -18.897 9.861 1.00 5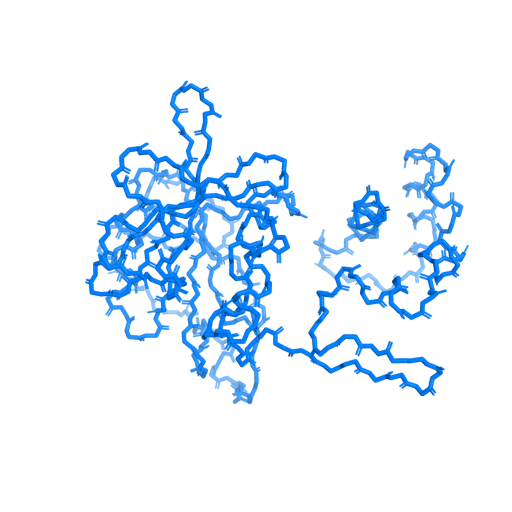8.31 228 GLU A CA 1
ATOM 1797 C C . GLU A 1 228 ? 24.273 -18.265 11.016 1.00 58.31 228 GLU A C 1
ATOM 1799 O O . GLU A 1 228 ? 24.674 -17.101 10.946 1.00 58.31 228 GLU A O 1
ATOM 1804 N N . ASN A 1 229 ? 24.594 -19.057 12.046 1.00 64.19 229 ASN A N 1
ATOM 1805 C CA . ASN A 1 229 ? 25.377 -18.592 13.191 1.00 64.19 229 ASN A CA 1
ATOM 1806 C C . ASN A 1 229 ? 26.832 -18.283 12.821 1.00 64.19 229 ASN A C 1
ATOM 1808 O O . ASN A 1 229 ? 27.409 -17.319 13.332 1.00 64.19 229 ASN A O 1
ATOM 1812 N N . SER A 1 230 ? 27.416 -19.080 11.928 1.00 65.56 230 SER A N 1
ATOM 1813 C CA . SER A 1 230 ? 28.787 -18.897 11.443 1.00 65.56 230 SER A CA 1
ATOM 1814 C C . SER A 1 230 ? 28.896 -17.634 10.585 1.00 65.56 230 SER A C 1
ATOM 1816 O O . SER A 1 230 ? 29.806 -16.829 10.775 1.00 65.56 230 SER A O 1
ATOM 1818 N N . SER A 1 231 ? 27.913 -17.395 9.714 1.00 62.25 231 SER A N 1
ATOM 1819 C CA . SER A 1 231 ? 27.854 -16.196 8.871 1.00 62.25 231 SER A CA 1
ATOM 1820 C C . SER A 1 231 ? 27.606 -14.918 9.678 1.00 62.25 231 SER A C 1
ATOM 1822 O O . SER A 1 231 ? 28.231 -13.891 9.413 1.00 62.25 231 SER A O 1
ATOM 1824 N N . ILE A 1 232 ? 26.766 -14.979 10.718 1.00 63.75 232 ILE A N 1
ATOM 1825 C CA . ILE A 1 232 ? 26.564 -13.871 11.663 1.00 63.75 232 ILE A CA 1
ATOM 1826 C C . ILE A 1 232 ? 27.846 -13.559 12.450 1.00 63.75 232 ILE A C 1
ATOM 1828 O O . ILE A 1 232 ? 28.182 -12.386 12.628 1.00 63.75 232 ILE A O 1
ATOM 1832 N N . GLN A 1 233 ? 28.577 -14.575 12.921 1.00 67.81 233 GLN A N 1
ATOM 1833 C CA . GLN A 1 233 ? 29.848 -14.356 13.621 1.00 67.81 233 GLN A CA 1
ATOM 1834 C C . GLN A 1 233 ? 30.902 -13.716 12.716 1.00 67.81 233 GLN A C 1
ATOM 1836 O O . GLN A 1 233 ? 31.552 -12.761 13.132 1.00 67.81 233 GLN A O 1
ATOM 1841 N N . GLU A 1 234 ? 31.041 -14.186 11.480 1.00 66.31 234 GLU A N 1
ATOM 1842 C CA . GLU A 1 234 ? 32.019 -13.647 10.536 1.00 66.31 234 GLU A CA 1
ATOM 1843 C C . GLU A 1 234 ? 31.711 -12.184 10.159 1.00 66.31 234 GLU A C 1
ATOM 1845 O O . GLU A 1 234 ? 32.622 -11.354 10.102 1.00 66.31 234 GLU A O 1
ATOM 1850 N N . LEU A 1 235 ? 30.429 -11.821 10.015 1.00 62.75 235 LEU A N 1
ATOM 1851 C CA . LEU A 1 235 ? 30.009 -10.422 9.864 1.00 62.75 235 LEU A CA 1
ATOM 1852 C C . LEU A 1 235 ? 30.390 -9.587 11.087 1.00 62.75 235 LEU A C 1
ATOM 1854 O O . LEU A 1 235 ? 30.984 -8.522 10.941 1.00 62.75 235 LEU A O 1
ATOM 1858 N N . ARG A 1 236 ? 30.107 -10.070 12.302 1.00 65.81 236 ARG A N 1
ATOM 1859 C CA . ARG A 1 236 ? 30.508 -9.371 13.536 1.00 65.81 236 ARG A CA 1
ATOM 1860 C C . ARG A 1 236 ? 32.004 -9.094 13.569 1.00 65.81 236 ARG A C 1
ATOM 1862 O O . ARG A 1 236 ? 32.401 -8.010 13.979 1.00 65.81 236 ARG A O 1
ATOM 1869 N N . THR A 1 237 ? 32.821 -10.049 13.128 1.00 68.25 237 THR A N 1
ATOM 1870 C CA . THR A 1 237 ? 34.276 -9.891 13.080 1.00 68.25 237 THR A CA 1
ATOM 1871 C C . THR A 1 237 ? 34.710 -8.877 12.020 1.00 68.25 237 THR A C 1
ATOM 1873 O O . THR A 1 237 ? 35.531 -8.019 12.323 1.00 68.25 237 THR A O 1
ATOM 1876 N N . GLN A 1 238 ? 34.140 -8.906 10.810 1.00 63.91 238 GLN A N 1
ATOM 1877 C CA . GLN A 1 238 ? 34.494 -7.951 9.745 1.00 63.91 238 GLN A CA 1
ATOM 1878 C C . GLN A 1 238 ? 34.065 -6.510 10.047 1.00 63.91 238 GLN A C 1
ATOM 1880 O O . GLN A 1 238 ? 34.724 -5.565 9.617 1.00 63.91 238 GLN A O 1
ATOM 1885 N N . PHE A 1 239 ? 32.971 -6.328 10.785 1.00 59.28 239 PHE A N 1
ATOM 1886 C CA . PHE A 1 239 ? 32.454 -5.009 11.151 1.00 59.28 239 PHE A CA 1
ATOM 1887 C C . PHE A 1 239 ? 32.917 -4.528 12.537 1.00 59.28 239 PHE A C 1
ATOM 1889 O O . PHE A 1 239 ? 32.536 -3.430 12.946 1.00 59.28 239 PHE A O 1
ATOM 1896 N N . ALA A 1 240 ? 33.762 -5.295 13.239 1.00 57.97 240 ALA A N 1
ATOM 1897 C CA . ALA A 1 240 ? 34.334 -4.912 14.534 1.00 57.97 240 ALA A CA 1
ATOM 1898 C C . ALA A 1 240 ? 35.223 -3.652 14.458 1.00 57.97 240 ALA A C 1
ATOM 1900 O O . ALA A 1 240 ? 35.325 -2.926 15.444 1.00 57.97 240 ALA A O 1
ATOM 1901 N N . ASP A 1 241 ? 35.790 -3.358 13.282 1.00 50.69 241 ASP A N 1
ATOM 1902 C CA . ASP A 1 241 ? 36.630 -2.176 13.028 1.00 50.69 241 ASP A CA 1
ATOM 1903 C C . ASP A 1 241 ? 35.846 -0.969 12.464 1.00 50.69 241 ASP A C 1
ATOM 1905 O O . ASP A 1 241 ? 36.421 0.075 12.143 1.00 50.69 241 ASP A O 1
ATOM 1909 N N . GLY A 1 242 ? 34.522 -1.087 12.312 1.00 50.06 242 GLY A N 1
ATOM 1910 C CA . GLY A 1 242 ? 33.667 -0.005 11.825 1.00 50.06 242 GLY A CA 1
ATOM 1911 C C . GLY A 1 242 ? 33.486 1.114 12.855 1.00 50.06 242 GLY A C 1
ATOM 1912 O O . GLY A 1 242 ? 33.485 0.879 14.061 1.00 50.06 242 GLY A O 1
ATOM 1913 N N . ILE A 1 243 ? 33.286 2.353 12.384 1.00 38.09 243 ILE A N 1
ATOM 1914 C CA . ILE A 1 243 ? 32.980 3.499 13.254 1.00 38.09 243 ILE A CA 1
ATOM 1915 C C . ILE A 1 243 ? 31.744 3.140 14.097 1.00 38.09 243 ILE A C 1
ATOM 1917 O O . ILE A 1 243 ? 30.684 2.896 13.513 1.00 38.09 243 ILE A O 1
ATOM 1921 N N . PRO A 1 244 ? 31.834 3.124 15.440 1.00 43.12 244 PRO A N 1
ATOM 1922 C CA . PRO A 1 244 ? 30.698 2.807 16.289 1.00 43.12 244 PRO A CA 1
ATOM 1923 C C . PRO A 1 244 ? 29.623 3.875 16.094 1.00 43.12 244 PRO A C 1
ATOM 1925 O O . PRO A 1 244 ? 29.714 4.995 16.602 1.00 43.12 244 PRO A O 1
ATOM 1928 N N . THR A 1 245 ? 28.591 3.540 15.325 1.00 42.72 245 THR A N 1
ATOM 1929 C CA . THR A 1 245 ? 27.397 4.372 15.229 1.00 42.72 245 THR A CA 1
ATOM 1930 C C . THR A 1 245 ? 26.519 4.048 16.432 1.00 42.72 245 THR A C 1
ATOM 1932 O O . THR A 1 245 ? 26.277 2.889 16.752 1.00 42.72 245 THR A O 1
ATOM 1935 N N . ARG A 1 246 ? 26.034 5.070 17.144 1.00 37.66 246 ARG A N 1
ATOM 1936 C CA . ARG A 1 246 ? 25.154 4.899 18.321 1.00 37.66 246 ARG A CA 1
ATOM 1937 C C . ARG A 1 246 ? 23.738 4.418 17.960 1.00 37.66 246 ARG A C 1
ATOM 1939 O O . ARG A 1 246 ? 22.821 4.556 18.764 1.00 37.66 246 ARG A O 1
ATOM 1946 N N . ILE A 1 247 ? 23.539 3.909 16.747 1.00 42.75 247 ILE A N 1
ATOM 1947 C CA . ILE A 1 247 ? 22.243 3.484 16.231 1.00 42.75 247 ILE A CA 1
ATOM 1948 C C . ILE A 1 247 ? 22.228 1.955 16.276 1.00 42.75 247 ILE A C 1
ATOM 1950 O O . ILE A 1 247 ? 22.644 1.291 15.333 1.00 42.75 247 ILE A O 1
ATOM 1954 N N . ASN A 1 248 ? 21.725 1.396 17.379 1.00 43.50 248 ASN A N 1
ATOM 1955 C CA . ASN A 1 248 ? 21.566 -0.052 17.590 1.00 43.50 248 ASN A CA 1
ATOM 1956 C C . ASN A 1 248 ? 20.624 -0.740 16.567 1.00 43.50 248 ASN A C 1
ATOM 1958 O O . ASN A 1 248 ? 20.407 -1.944 16.651 1.00 43.50 248 ASN A O 1
ATOM 1962 N N . GLU A 1 249 ? 20.045 -0.001 15.615 1.00 45.81 249 GLU A N 1
ATOM 1963 C CA . GLU A 1 249 ? 19.014 -0.477 14.679 1.00 45.81 249 GLU A CA 1
ATOM 1964 C C . GLU A 1 249 ? 19.545 -0.887 13.290 1.00 45.81 249 GLU A C 1
ATOM 1966 O O . GLU A 1 249 ? 18.804 -1.477 12.504 1.00 45.81 249 GLU A O 1
ATOM 1971 N N . PHE A 1 250 ? 20.824 -0.634 12.985 1.00 48.72 250 PHE A N 1
ATOM 1972 C CA . PHE A 1 250 ? 21.476 -1.049 11.729 1.00 48.72 250 PHE A CA 1
ATOM 1973 C C . PHE A 1 250 ? 22.667 -1.966 11.992 1.00 48.72 250 PHE A C 1
ATOM 1975 O O . PHE A 1 250 ? 23.764 -1.758 11.474 1.00 48.72 250 PHE A O 1
ATOM 1982 N N . SER A 1 251 ? 22.460 -2.979 12.829 1.00 57.25 251 SER A N 1
ATOM 1983 C CA . SER A 1 251 ? 23.501 -3.971 13.049 1.00 57.25 251 SER A CA 1
ATOM 1984 C C . SER A 1 251 ? 23.793 -4.718 11.726 1.00 57.25 251 SER A C 1
ATOM 1986 O O . SER A 1 251 ? 22.867 -4.966 10.939 1.00 57.25 251 SER A O 1
ATOM 1988 N N . PRO A 1 252 ? 25.057 -5.062 11.432 1.00 52.62 252 PRO A N 1
ATOM 1989 C CA . PRO A 1 252 ? 25.425 -5.842 10.249 1.00 52.62 252 PRO A CA 1
ATOM 1990 C C . PRO A 1 252 ? 24.605 -7.130 10.077 1.00 52.62 252 PRO A C 1
ATOM 1992 O O . PRO A 1 252 ? 24.298 -7.529 8.957 1.00 52.62 252 PRO A O 1
ATOM 1995 N N . GLU A 1 253 ? 24.175 -7.737 11.183 1.00 52.50 253 GLU A N 1
ATOM 1996 C CA . GLU A 1 253 ? 23.302 -8.911 11.224 1.00 52.50 253 GLU A CA 1
ATOM 1997 C C . GLU A 1 253 ? 21.916 -8.624 10.638 1.00 52.50 253 GLU A C 1
ATOM 1999 O O . GLU A 1 253 ? 21.398 -9.419 9.859 1.00 52.50 253 GLU A O 1
ATOM 2004 N N . MET A 1 254 ? 21.327 -7.467 10.946 1.00 54.75 254 MET A N 1
ATOM 2005 C CA . MET A 1 254 ? 20.040 -7.054 10.378 1.00 54.75 254 MET A CA 1
ATOM 2006 C C . MET A 1 254 ? 20.142 -6.748 8.881 1.00 54.75 254 MET A C 1
ATOM 2008 O O . MET A 1 254 ? 19.206 -7.027 8.131 1.00 54.75 254 MET A O 1
ATOM 2012 N N . ILE A 1 255 ? 21.268 -6.186 8.429 1.00 55.81 255 ILE A N 1
ATOM 2013 C CA . ILE A 1 255 ? 21.535 -5.961 6.999 1.00 55.81 255 ILE A CA 1
ATOM 2014 C C . ILE A 1 255 ? 21.674 -7.306 6.280 1.00 55.81 255 ILE A C 1
ATOM 2016 O O . ILE A 1 255 ? 21.071 -7.506 5.226 1.00 55.81 255 ILE A O 1
ATOM 2020 N N . PHE A 1 256 ? 22.404 -8.246 6.874 1.00 55.03 256 PHE A N 1
ATOM 2021 C CA . PHE A 1 256 ? 22.589 -9.583 6.328 1.00 55.03 256 PHE A CA 1
ATOM 2022 C C . PHE A 1 256 ? 21.285 -10.377 6.238 1.00 55.03 256 PHE A C 1
ATOM 2024 O O . PHE A 1 256 ? 20.972 -10.864 5.156 1.00 55.03 256 PHE A O 1
ATOM 2031 N N . LEU A 1 257 ? 20.483 -10.416 7.310 1.00 53.81 257 LEU A N 1
ATOM 2032 C CA . LEU A 1 257 ? 19.161 -11.061 7.321 1.00 53.81 257 LEU A CA 1
ATOM 2033 C C . LEU A 1 257 ? 18.201 -10.466 6.273 1.00 53.81 257 LEU A C 1
ATOM 2035 O O . LEU A 1 257 ? 17.338 -11.160 5.734 1.00 53.81 257 LEU A O 1
ATOM 2039 N N . ARG A 1 258 ? 18.339 -9.171 5.959 1.00 56.31 258 ARG A N 1
ATOM 2040 C CA . ARG A 1 258 ? 17.568 -8.524 4.886 1.00 56.31 258 ARG A CA 1
ATOM 2041 C C . ARG A 1 258 ? 18.056 -8.937 3.501 1.00 56.31 258 ARG A C 1
ATOM 2043 O O . ARG A 1 258 ? 17.229 -9.210 2.637 1.00 56.31 258 ARG A O 1
ATOM 2050 N N . LEU A 1 259 ? 19.370 -9.005 3.290 1.00 47.81 259 LEU A N 1
ATOM 2051 C CA . LEU A 1 259 ? 19.950 -9.426 2.014 1.00 47.81 259 LEU A CA 1
ATOM 2052 C C . LEU A 1 259 ? 19.658 -10.905 1.719 1.00 47.81 259 LEU A C 1
ATOM 2054 O O . LEU A 1 259 ? 19.239 -11.209 0.607 1.00 47.81 259 LEU A O 1
ATOM 2058 N N . THR A 1 260 ? 19.772 -11.809 2.699 1.00 52.34 260 THR A N 1
ATOM 2059 C CA . THR A 1 260 ? 19.373 -13.225 2.547 1.00 52.34 260 THR A CA 1
ATOM 2060 C C . THR A 1 260 ? 17.897 -13.377 2.202 1.00 52.34 260 THR A C 1
ATOM 2062 O O . THR A 1 260 ? 17.542 -14.203 1.362 1.00 52.34 260 THR A O 1
ATOM 2065 N N . LYS A 1 261 ? 17.014 -12.583 2.818 1.00 49.28 261 LYS A N 1
ATOM 2066 C CA . LYS A 1 261 ? 15.577 -12.631 2.517 1.00 49.28 261 LYS A CA 1
ATOM 2067 C C . LYS A 1 261 ? 15.268 -12.156 1.094 1.00 49.28 261 LYS A C 1
ATOM 2069 O O . LYS A 1 261 ? 14.483 -12.803 0.418 1.00 49.28 261 LYS A O 1
ATOM 2074 N N . ILE A 1 262 ? 15.925 -11.091 0.623 1.00 46.47 262 ILE A N 1
ATOM 2075 C CA . ILE A 1 262 ? 15.814 -10.624 -0.772 1.00 46.47 262 ILE A CA 1
ATOM 2076 C C . ILE A 1 262 ? 16.285 -11.720 -1.739 1.00 46.47 262 ILE A C 1
ATOM 2078 O O . ILE A 1 262 ? 15.585 -12.029 -2.697 1.00 46.47 262 ILE A O 1
AT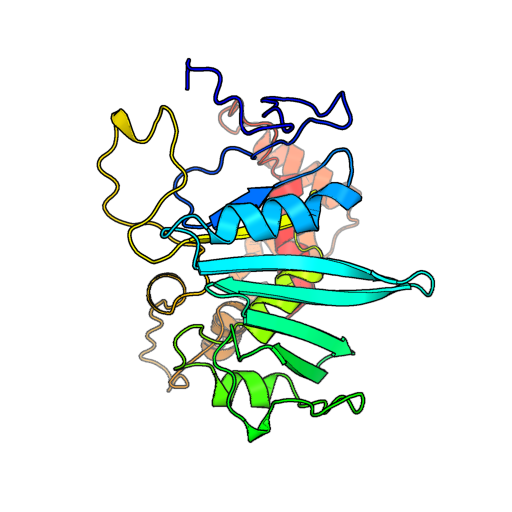OM 2082 N N . LEU A 1 263 ? 17.423 -12.351 -1.439 1.00 40.19 263 LEU A N 1
ATOM 2083 C CA . LEU A 1 263 ? 18.033 -13.403 -2.257 1.00 40.19 263 LEU A CA 1
ATOM 2084 C C . LEU A 1 263 ? 17.248 -14.715 -2.292 1.00 40.19 263 LEU A C 1
ATOM 2086 O O . LEU A 1 263 ? 17.300 -15.421 -3.286 1.00 40.19 263 LEU A O 1
ATOM 2090 N N . SER A 1 264 ? 16.557 -15.067 -1.209 1.00 39.88 264 SER A N 1
ATOM 2091 C CA . SER A 1 264 ? 15.723 -16.278 -1.154 1.00 39.88 264 SER A CA 1
ATOM 2092 C C . SER A 1 264 ? 14.341 -16.086 -1.787 1.00 39.88 264 SER A C 1
ATOM 2094 O O . SER A 1 264 ? 13.641 -17.067 -2.023 1.00 39.88 264 SER A O 1
ATOM 2096 N N . SER A 1 265 ? 13.946 -14.835 -2.049 1.00 37.12 265 SER A N 1
ATOM 2097 C CA . SER A 1 265 ? 12.691 -14.473 -2.723 1.00 37.12 265 SER A CA 1
ATOM 2098 C C . SER A 1 265 ? 12.815 -14.244 -4.238 1.00 37.12 265 SER A C 1
ATOM 2100 O O . SER A 1 265 ? 11.791 -14.072 -4.894 1.00 37.12 265 SER A O 1
ATOM 2102 N N . THR A 1 266 ? 14.042 -14.237 -4.772 1.00 36.12 266 THR A N 1
ATOM 2103 C CA . THR A 1 266 ? 14.393 -14.195 -6.208 1.00 36.12 266 THR A CA 1
ATOM 2104 C C . THR A 1 266 ? 14.821 -15.567 -6.695 1.00 36.12 266 THR A C 1
ATOM 2106 O O . THR A 1 266 ? 14.461 -15.929 -7.835 1.00 36.12 266 THR A O 1
#

Secondary structure (DSSP, 8-state):
--S---BTTBEEESS---STTEEE----TTBSEEEEEESSGGGHHHHHHHHTTSTTEEEEEEEEE-TTS-EEEEEEEGGGEEEEEEEETTEEEEEEEES-TT---GGGEEBTTB---EEHHHHHHHHTTSSSTTHHHHHHHHHT--SSS--SEEEEEPTT-----TTTTT------B-SSSHHHH------SSS---S---GGGHHHHTT--HHHHTGGGHHHHHS-HHHHHHHHHHHTTTS---S-TT--HHHHHHHHHHHHH--

Sequence (266 aa):
YGREGRGKGLEISKDKLSAPNQVIFPGMALASFLSVNFYDLDRRLEFATNALKNPAAELVTYLETDSNGKSWIEVLGQEGAHARIFWKQDLYAYSAIQKNPLRIPEELISRGQNLLFHPDSTFFKKTQDSHFPDAVYRLVESAKKQVANPPDLLVSLKDGYCGQGDFSQFVKMVRMHGSFTAGSSFGLVANTSHPIPPAVRSTDILSHLGIRVEEAFHKSKHFFHGDENSSIQELRTQFADGIPTRINEFSPEMIFLRLTKILSST

Solvent-accessible surface area (backbone atoms only — not comparable to full-atom values): 15933 Å² total; per-residue (Å²): 112,96,67,90,71,76,50,92,80,48,44,81,37,92,85,65,77,86,48,72,46,25,34,37,60,74,88,65,88,63,31,13,41,44,50,36,40,61,62,40,70,85,50,49,62,60,50,46,59,56,49,39,70,38,90,50,34,45,37,31,38,32,73,46,66,50,98,85,70,57,61,36,35,43,38,36,23,49,95,71,14,25,28,38,39,39,74,55,95,65,30,38,24,37,33,56,77,32,64,58,61,71,68,68,60,73,94,57,48,18,62,85,90,54,76,44,69,40,49,48,72,57,50,35,76,74,22,56,88,39,72,32,38,33,47,68,61,56,50,52,54,57,69,69,49,83,48,98,78,63,59,60,29,38,37,25,27,36,91,95,40,65,74,84,50,70,60,57,82,78,44,88,81,88,79,62,39,65,20,61,37,43,91,39,64,71,83,89,86,87,69,90,87,57,90,72,73,98,73,78,56,83,89,48,48,45,64,73,68,72,43,53,67,69,66,79,39,49,92,54,44,67,50,76,75,42,59,69,69,59,29,46,50,52,48,52,62,72,52,66,82,50,83,87,66,93,57,88,85,70,43,69,58,60,55,47,59,50,51,52,51,56,62,75,76,106